Protein AF-C0JMI9-F1 (afdb_monomer)

Mean predicted aligned error: 9.86 Å

Nearest PDB structures (foldseek):
  4p3w-assembly2_B  TM=4.285E-01  e=8.063E-03  Homo sapiens
  6sws-assembly2_C-3  TM=6.530E-01  e=1.094E-01  Homo sapiens
  6sws-assembly3_E-2  TM=6.710E-01  e=5.338E-01  Homo sapiens
  7p0e-assembly1_B  TM=3.658E-01  e=1.094E-01  Homo sapiens
  7ouv-assembly1_B  TM=3.274E-01  e=1.413E-01  Homo sapiens

Secondary structure (DSSP, 8-state):
------EEESS--SSS---EEEPS--SS-EEEEEEETTEEEEEEEE-PPPPEEEEEEE-TTS-EEEEEES--S-STTEEEEEE-TTS-EEEEEEEEEETTEEEEEPPPSS--EEEEEEEETTEE-PPEEEEEPPPEEEEEESSSPPTT-EEEEEEE--TT--TTT--EEETTEEEEEEEE-SSEEEEEEPP-GGG---

Radius of gyration: 26.48 Å; Cα contacts (8 Å, |Δi|>4): 428; chains: 1; bounding box: 62×23×84 Å

Organism: Dictyostelium discoideum (NCBI:txid44689)

pLDDT: mean 82.61, std 14.69, range [28.95, 98.19]

Sequence (198 aa):
GSGGLVCNPLKDGDGLLFTCVLGPGFGSSHTMNVYYNLIPIGSFTVSYNPPYLGTSEQEKDGTIKMNGKDLGESVKDSIMTVVYSDGNTVNGTVIKSSHTSLIFRYPIGNRNTASYIFQLGDQKSNKAGPFTLKPIIENTDPAVPCGGGVVTINGHYFFNYTKDTTTITIGKVPCNISSISETTIECVIVPNLRSLSP

Foldseek 3Di:
DDPDFDWDWPDDDPVPDTDTDTDLDDDAWDKDFDDDPNHTPDIDTDGDDFWEWDDWDQDLQRKIKTFTAQQDWDQPQKWKWWADPVRDIDTWRWDTDDRTMTITHDDQDQAFWTWIWMDRHHGIYDIGDRDGGDWHWDAKPPNDDDAFDKIKTFTAAQRPDDQVNDWDDDPNWTWRWPDDDRTITITTTHHPCVVVDD

Solvent-accessible surface area (backbone atoms only — not comparable to full-atom values): 11550 Å² total; per-residue (Å²): 131,91,77,70,91,59,66,48,69,69,61,89,44,93,85,83,51,83,51,63,51,74,57,98,77,86,53,70,71,40,79,46,75,43,63,57,96,88,40,78,77,51,71,50,77,47,68,61,74,59,27,37,59,55,56,77,46,76,44,96,88,62,32,36,39,35,37,39,38,58,55,36,57,63,43,89,53,42,44,35,38,37,35,36,92,88,68,54,71,49,64,30,47,57,74,44,41,29,46,46,38,36,32,27,39,70,60,89,65,76,65,50,55,32,26,39,35,45,28,44,75,87,37,58,28,53,79,24,70,74,46,71,63,72,63,44,80,75,51,52,44,56,81,78,69,56,72,61,33,70,36,39,38,34,38,41,61,39,42,89,55,43,71,90,77,49,85,49,59,64,86,90,41,55,31,53,60,76,47,69,45,54,42,39,35,35,24,32,31,58,58,67,69,84,77,69,67,131

Structure (mmCIF, N/CA/C/O backbone):
data_AF-C0JMI9-F1
#
_entry.id   AF-C0JMI9-F1
#
loop_
_atom_site.group_PDB
_atom_site.id
_atom_site.type_symbol
_atom_site.label_atom_id
_atom_site.label_alt_id
_atom_site.label_comp_id
_atom_site.label_asym_id
_atom_site.label_entity_id
_atom_site.label_seq_id
_atom_site.pdbx_PDB_ins_code
_atom_site.Cartn_x
_atom_site.Cartn_y
_atom_site.Cartn_z
_atom_site.occupancy
_atom_site.B_iso_or_equiv
_atom_site.auth_seq_id
_atom_site.auth_comp_id
_atom_site.auth_asym_id
_atom_site.auth_atom_id
_atom_site.pdbx_PDB_model_num
ATOM 1 N N . GLY A 1 1 ? 1.114 -8.265 24.915 1.00 28.95 1 GLY A N 1
ATOM 2 C CA . GLY A 1 1 ? 1.192 -7.761 26.297 1.00 28.95 1 GLY A CA 1
ATOM 3 C C . GLY A 1 1 ? -0.146 -7.153 26.617 1.00 28.95 1 GLY A C 1
ATOM 4 O O . GLY A 1 1 ? -0.564 -6.259 25.900 1.00 28.95 1 GLY A O 1
ATOM 5 N N . SER A 1 2 ? -0.849 -7.724 27.586 1.00 34.91 2 SER A N 1
ATOM 6 C CA . SER A 1 2 ? -2.228 -7.413 27.963 1.00 34.91 2 SER A CA 1
ATOM 7 C C . SER A 1 2 ? -2.334 -6.044 28.642 1.00 34.91 2 SER A C 1
ATOM 9 O O . SER A 1 2 ? -2.342 -5.950 29.868 1.00 34.91 2 SER A O 1
ATOM 11 N N . GLY A 1 3 ? -2.387 -4.977 27.847 1.00 38.03 3 GLY A N 1
ATOM 12 C CA . GLY A 1 3 ? -2.858 -3.673 28.303 1.00 38.03 3 GLY A CA 1
ATOM 13 C C . GLY A 1 3 ? -4.377 -3.723 28.399 1.00 38.03 3 GLY A C 1
ATOM 14 O O . GLY A 1 3 ? -5.062 -3.513 27.405 1.00 38.03 3 GLY A O 1
ATOM 15 N N . GLY A 1 4 ? -4.905 -4.090 29.568 1.00 46.50 4 GLY A N 1
ATOM 16 C CA . GLY A 1 4 ? -6.337 -3.986 29.827 1.00 46.50 4 GLY A CA 1
ATOM 17 C C . GLY A 1 4 ? -6.801 -2.543 29.631 1.00 46.50 4 GLY A C 1
ATOM 18 O O . GLY A 1 4 ? -6.055 -1.607 29.911 1.00 46.50 4 GLY A O 1
ATOM 19 N N . LEU A 1 5 ? -8.025 -2.372 29.137 1.00 56.12 5 LEU A N 1
ATOM 20 C CA . LEU A 1 5 ? -8.688 -1.078 29.005 1.00 56.12 5 LEU A CA 1
ATOM 21 C C . LEU A 1 5 ? -8.849 -0.439 30.387 1.00 56.12 5 LEU A C 1
ATOM 23 O O . LEU A 1 5 ? -9.831 -0.691 31.082 1.00 56.12 5 LEU A O 1
ATOM 27 N N . VAL A 1 6 ? -7.864 0.353 30.812 1.00 58.88 6 VAL A N 1
ATOM 28 C CA . VAL A 1 6 ? -7.949 1.095 32.069 1.00 58.88 6 VAL A CA 1
ATOM 29 C C . VAL A 1 6 ? -8.632 2.420 31.787 1.00 58.88 6 VAL A C 1
ATOM 31 O O . VAL A 1 6 ? -8.133 3.274 31.055 1.00 58.88 6 VAL A O 1
ATOM 34 N N . CYS A 1 7 ? -9.810 2.551 32.374 1.00 64.25 7 CYS A N 1
ATOM 35 C CA . CYS A 1 7 ? -10.570 3.776 32.392 1.00 64.25 7 CYS A CA 1
ATOM 36 C C . CYS A 1 7 ? -9.994 4.686 33.493 1.00 64.25 7 CYS A C 1
ATOM 38 O O . CYS A 1 7 ? -10.101 4.344 34.670 1.00 64.25 7 CYS A O 1
ATOM 40 N N . ASN A 1 8 ? -9.373 5.818 33.140 1.00 67.06 8 ASN A N 1
ATOM 41 C CA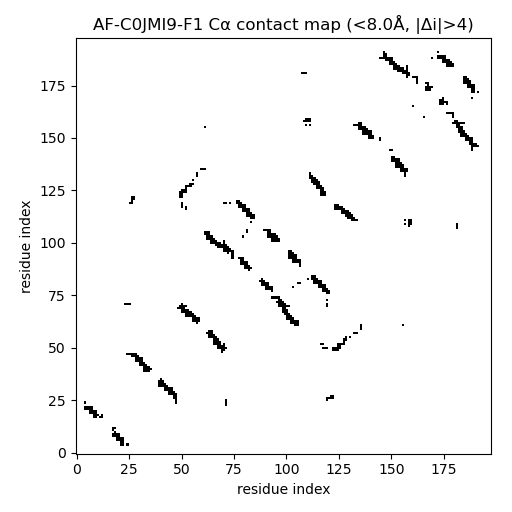 . ASN A 1 8 ? -8.822 6.746 34.134 1.00 67.06 8 ASN A CA 1
ATOM 42 C C . ASN A 1 8 ? -9.896 7.757 34.580 1.00 67.06 8 ASN A C 1
ATOM 44 O O . ASN A 1 8 ? -10.371 8.528 33.737 1.00 67.06 8 ASN A O 1
ATOM 48 N N . PRO A 1 9 ? -10.284 7.788 35.870 1.00 65.38 9 PRO A N 1
ATOM 49 C CA . PRO A 1 9 ? -11.296 8.717 36.360 1.00 65.38 9 PRO A CA 1
ATOM 50 C C . PRO A 1 9 ? -10.772 10.161 36.361 1.00 65.38 9 PRO A C 1
ATOM 52 O O . PRO A 1 9 ? -9.695 10.456 36.884 1.00 65.38 9 PRO A O 1
ATOM 55 N N . LEU A 1 10 ? -11.546 11.086 35.792 1.00 59.16 10 LEU A N 1
ATOM 56 C CA . LEU A 1 10 ? -11.253 12.521 35.797 1.00 59.16 10 LEU A CA 1
ATOM 57 C C . LEU A 1 10 ? -11.782 13.163 37.089 1.00 59.16 10 LEU A C 1
ATOM 59 O O . LEU A 1 10 ? -12.795 13.850 37.058 1.00 59.16 10 LEU A O 1
ATOM 63 N N . LYS A 1 11 ? -11.063 12.950 38.202 1.00 61.84 11 LYS A N 1
ATOM 64 C CA . LYS A 1 11 ? -11.414 13.369 39.580 1.00 61.84 11 LYS A CA 1
ATOM 65 C C . LYS A 1 11 ? -12.743 12.800 40.097 1.00 61.84 11 LYS A C 1
ATOM 67 O O . LYS A 1 11 ? -13.669 12.542 39.337 1.00 61.84 11 LYS A O 1
ATOM 72 N N . ASP A 1 12 ? -12.797 12.598 41.414 1.00 56.09 12 ASP A N 1
ATOM 73 C CA . ASP A 1 12 ? -13.996 12.148 42.121 1.00 56.09 12 ASP A CA 1
ATOM 74 C C . ASP A 1 12 ? -15.174 13.047 41.752 1.00 56.09 12 ASP A C 1
ATOM 76 O O . ASP A 1 12 ? -15.227 14.222 42.127 1.00 56.09 12 ASP A O 1
ATOM 80 N N . GLY A 1 13 ? -16.110 12.490 40.988 1.00 54.62 13 GLY A N 1
ATOM 81 C CA . GLY A 1 13 ? -17.450 13.029 40.980 1.00 54.62 13 GLY A CA 1
ATOM 82 C C . GLY A 1 13 ? -18.078 12.828 42.352 1.00 54.62 13 GLY A C 1
ATOM 83 O O . GLY A 1 13 ? -17.621 12.046 43.184 1.00 54.62 13 GLY A O 1
ATOM 84 N N . ASP A 1 14 ? -19.163 13.538 42.568 1.00 61.91 14 ASP A N 1
ATOM 85 C CA . ASP A 1 14 ? -20.045 13.567 43.734 1.00 61.91 14 ASP A CA 1
ATOM 86 C C . ASP A 1 14 ? -20.709 12.216 44.105 1.00 61.91 14 ASP A C 1
ATOM 88 O O . ASP A 1 14 ? -21.723 12.185 44.798 1.00 61.91 14 ASP A O 1
ATOM 92 N N . GLY A 1 15 ? -20.159 11.081 43.661 1.00 59.50 15 GLY A N 1
ATOM 93 C CA . GLY A 1 15 ? -20.705 9.734 43.857 1.00 59.50 15 GLY A CA 1
ATOM 94 C C . GLY A 1 15 ? -21.871 9.388 42.925 1.00 59.50 15 GLY A C 1
ATOM 95 O O . GLY A 1 15 ? -22.335 8.250 42.939 1.00 59.50 15 GLY A O 1
ATOM 96 N N . LEU A 1 16 ? -22.326 10.341 42.101 1.00 61.12 16 LEU A N 1
ATOM 97 C CA . LEU A 1 16 ? -23.443 10.186 41.161 1.00 61.12 16 LEU A CA 1
ATOM 98 C C . LEU A 1 16 ? -22.999 10.234 39.695 1.00 61.12 16 LEU A C 1
ATOM 100 O O . LEU A 1 16 ? -23.654 9.642 38.837 1.00 61.12 16 LEU A O 1
ATOM 104 N N . LEU A 1 17 ? -21.878 10.898 39.404 1.00 58.94 17 LEU A N 1
ATOM 105 C CA . LEU A 1 17 ? -21.296 10.979 38.070 1.00 58.94 17 LEU A CA 1
ATOM 106 C C . LEU A 1 17 ? -19.839 10.509 38.106 1.00 58.94 17 LEU A C 1
ATOM 108 O O . LEU A 1 17 ? -19.043 11.012 38.888 1.00 58.94 17 LEU A O 1
ATOM 112 N N . PHE A 1 18 ? -19.451 9.581 37.234 1.00 67.31 18 PHE A N 1
ATOM 113 C CA . PHE A 1 18 ? -18.042 9.269 36.998 1.00 67.31 18 PHE A CA 1
ATOM 114 C C . PHE A 1 18 ? -17.709 9.602 35.548 1.00 67.31 18 PHE A C 1
ATOM 116 O O . PHE A 1 18 ? -18.329 9.091 34.618 1.00 67.31 18 PHE A O 1
ATOM 123 N N . THR A 1 19 ? -16.734 10.488 35.347 1.00 66.25 19 THR A N 1
ATOM 124 C CA . THR A 1 19 ? -16.189 10.743 34.012 1.00 66.25 19 THR A CA 1
ATOM 125 C C . THR A 1 19 ? -14.918 9.941 33.867 1.00 66.25 19 THR A C 1
ATOM 127 O O . THR A 1 19 ? -14.025 10.016 34.711 1.00 66.25 19 THR A O 1
ATOM 130 N N . CYS A 1 20 ? -14.822 9.195 32.779 1.00 68.50 20 CYS A N 1
ATOM 131 C CA . CYS A 1 20 ? -13.624 8.462 32.458 1.00 68.50 20 CYS A CA 1
ATOM 132 C C . CYS A 1 20 ? -13.180 8.745 31.024 1.00 68.50 20 CYS A C 1
ATOM 134 O O . CYS A 1 20 ? -13.998 8.790 30.105 1.00 68.50 20 CYS A O 1
ATOM 136 N N . VAL A 1 21 ? -11.867 8.879 30.840 1.00 65.81 21 VAL A N 1
ATOM 137 C CA . VAL A 1 21 ? -11.242 8.858 29.519 1.00 65.81 21 VAL A CA 1
ATOM 138 C C . VAL A 1 21 ? -10.724 7.454 29.251 1.00 65.81 21 VAL A C 1
ATOM 140 O O . VAL A 1 21 ? -9.858 6.948 29.970 1.00 65.81 21 VAL A O 1
ATOM 143 N N . LEU A 1 22 ? -11.252 6.832 28.199 1.00 66.94 22 LEU A N 1
ATOM 144 C CA . LEU A 1 22 ? -10.645 5.636 27.635 1.00 66.94 22 LEU A CA 1
ATOM 145 C C . LEU A 1 22 ? -9.299 6.013 27.027 1.00 66.94 22 LEU A C 1
ATOM 147 O O . LEU A 1 22 ? -9.215 6.922 26.200 1.00 66.94 22 LEU A O 1
ATOM 151 N N . GLY A 1 23 ? -8.247 5.318 27.456 1.00 57.69 23 GLY A N 1
ATOM 152 C CA . GLY A 1 23 ? -6.957 5.418 26.790 1.00 57.69 23 GLY A CA 1
ATOM 153 C C . GLY A 1 23 ? -7.062 5.001 25.317 1.00 57.69 23 GLY A C 1
ATOM 154 O O . GLY A 1 23 ? -8.022 4.326 24.935 1.00 57.69 23 GLY A O 1
ATOM 155 N N . PRO A 1 24 ? -6.079 5.378 24.483 1.00 55.03 24 PRO A N 1
ATOM 156 C CA . PRO A 1 24 ? -5.958 4.819 23.146 1.00 55.03 24 PRO A CA 1
ATOM 157 C C . PRO A 1 24 ? -5.991 3.290 23.235 1.00 55.03 24 PRO A C 1
ATOM 159 O O . PRO A 1 24 ? -5.181 2.665 23.919 1.00 55.03 24 PRO A O 1
ATOM 162 N N . GLY A 1 25 ? -6.984 2.700 22.585 1.00 52.72 25 GLY A N 1
ATOM 163 C CA . GLY A 1 25 ? -7.249 1.273 22.592 1.00 52.72 25 GLY A CA 1
ATOM 164 C C . GLY A 1 25 ? -7.697 0.826 21.212 1.00 52.72 25 GLY A C 1
ATOM 165 O O . GLY A 1 25 ? -7.939 1.639 20.320 1.00 52.72 25 GLY A O 1
ATOM 166 N N . PHE A 1 26 ? -7.754 -0.484 21.028 1.00 53.69 26 PHE A N 1
ATOM 167 C CA . PHE A 1 26 ? -8.063 -1.106 19.755 1.00 53.69 26 PHE A CA 1
ATOM 168 C C . PHE A 1 26 ? -9.027 -2.280 19.980 1.00 53.69 26 PHE A C 1
ATOM 170 O O . PHE A 1 26 ? -8.905 -2.992 20.978 1.00 53.69 26 PHE A O 1
ATOM 177 N N . GLY A 1 27 ? -9.962 -2.493 19.050 1.00 58.44 27 GLY A N 1
ATOM 178 C CA . GLY A 1 27 ? -10.720 -3.737 18.942 1.00 58.44 27 GLY A CA 1
ATOM 179 C C . GLY A 1 27 ? -12.235 -3.565 18.880 1.00 58.44 27 GLY A C 1
ATOM 180 O O . GLY A 1 27 ? -12.773 -2.469 18.731 1.00 58.44 27 GLY A O 1
ATOM 181 N N . SER A 1 28 ? -12.917 -4.703 18.972 1.00 59.34 28 SER A N 1
ATOM 182 C CA . SER A 1 28 ? -14.370 -4.849 18.997 1.00 59.34 28 SER A CA 1
ATOM 183 C C . SER A 1 28 ? -14.996 -4.150 20.210 1.00 59.34 28 SER A C 1
ATOM 185 O O . SER A 1 28 ? -14.324 -3.594 21.078 1.00 59.34 28 SER A O 1
ATOM 187 N N . SER A 1 29 ? -16.322 -4.146 20.265 1.00 67.31 29 SER A N 1
ATOM 188 C CA . SER A 1 29 ? -17.060 -3.711 21.441 1.00 67.31 29 SER A CA 1
ATOM 189 C C . SER A 1 29 ? -16.581 -4.455 22.697 1.00 67.31 29 SER A C 1
ATOM 191 O O . SER A 1 29 ? -16.633 -5.681 22.753 1.00 67.31 29 SER A O 1
ATOM 193 N N . HIS A 1 30 ? -16.122 -3.720 23.705 1.00 72.31 30 HIS A N 1
ATOM 194 C CA . HIS A 1 30 ? -15.702 -4.269 24.989 1.00 72.31 30 HIS A CA 1
ATOM 195 C C . HIS A 1 30 ? -16.771 -4.007 26.042 1.00 72.31 30 HIS A C 1
ATOM 197 O O . HIS A 1 30 ? -17.332 -2.914 26.124 1.00 72.31 30 HIS A O 1
ATOM 203 N N . THR A 1 31 ? -17.032 -4.999 26.886 1.00 76.50 31 THR A N 1
ATOM 204 C CA . THR A 1 31 ? -17.889 -4.810 28.057 1.00 76.50 31 THR A CA 1
ATOM 205 C C . THR A 1 31 ? -17.082 -4.148 29.165 1.00 76.50 31 THR A C 1
ATOM 207 O O . THR A 1 31 ? -16.139 -4.734 29.698 1.00 76.50 31 THR A O 1
ATOM 210 N N . MET A 1 32 ? -17.467 -2.931 29.527 1.00 77.56 32 MET A N 1
ATOM 211 C CA . MET A 1 32 ? -16.978 -2.257 30.717 1.00 77.56 32 MET A CA 1
ATOM 212 C C . MET A 1 32 ? -17.831 -2.682 31.908 1.00 77.56 32 MET A C 1
ATOM 214 O O . MET A 1 32 ? -19.049 -2.517 31.897 1.00 77.56 32 MET A O 1
ATOM 218 N N . ASN A 1 33 ? -17.183 -3.239 32.928 1.00 81.94 33 ASN A N 1
ATOM 219 C CA . ASN A 1 33 ? -17.830 -3.627 34.176 1.00 81.94 33 ASN A CA 1
ATOM 220 C C . ASN A 1 33 ? -17.558 -2.559 35.233 1.00 81.94 33 ASN A C 1
ATOM 222 O O . ASN A 1 33 ? -16.408 -2.164 35.430 1.00 81.94 33 ASN A O 1
ATOM 226 N N . VAL A 1 34 ? -18.607 -2.112 35.917 1.00 80.25 34 VAL A N 1
ATOM 227 C CA . VAL A 1 34 ? -18.521 -1.109 36.979 1.00 80.25 34 VAL A CA 1
ATOM 228 C C . VAL A 1 34 ? -18.645 -1.813 38.322 1.00 80.25 34 VAL A C 1
ATOM 230 O O . VAL A 1 34 ? -19.584 -2.581 38.543 1.00 80.25 34 VAL A O 1
ATOM 233 N N . TYR A 1 35 ? -17.701 -1.535 39.220 1.00 80.81 35 TYR A N 1
ATOM 234 C CA . TYR A 1 35 ? -17.670 -2.085 40.571 1.00 80.81 35 TYR A CA 1
ATOM 235 C C . TYR A 1 35 ? -17.723 -0.961 41.607 1.00 80.81 35 TYR A C 1
ATOM 237 O O . TYR A 1 35 ? -17.048 0.054 41.451 1.00 80.81 35 TYR A O 1
ATOM 245 N N . TYR A 1 36 ? -18.463 -1.171 42.693 1.00 81.00 36 TYR A N 1
ATOM 246 C CA . TYR A 1 36 ? -18.439 -0.337 43.895 1.00 81.00 36 TYR A CA 1
ATOM 247 C C . TYR A 1 36 ? -18.060 -1.214 45.088 1.00 81.00 36 TYR A C 1
ATOM 249 O O . TYR A 1 36 ? -18.707 -2.230 45.327 1.00 81.00 36 TYR A O 1
ATOM 257 N N . ASN A 1 37 ? -16.985 -0.875 45.809 1.00 83.75 37 ASN A N 1
ATOM 258 C CA . ASN A 1 37 ? -16.423 -1.719 46.877 1.00 83.75 37 ASN A CA 1
ATOM 259 C C . ASN A 1 37 ? -16.221 -3.191 46.454 1.00 83.75 37 ASN A C 1
ATOM 261 O O . ASN A 1 37 ? -16.568 -4.106 47.194 1.00 83.75 37 ASN A O 1
ATOM 265 N N . LEU A 1 38 ? -15.675 -3.420 45.249 1.00 83.94 38 LEU A N 1
ATOM 266 C CA . LEU A 1 38 ? -15.469 -4.748 44.636 1.00 83.94 38 LEU A CA 1
ATOM 267 C C . LEU A 1 38 ? -16.753 -5.529 44.294 1.00 83.94 38 LEU A C 1
ATOM 269 O O . LEU A 1 38 ? -16.673 -6.669 43.842 1.00 83.94 38 LEU A O 1
ATOM 273 N N . ILE A 1 39 ? -17.931 -4.921 44.439 1.00 85.94 39 ILE A N 1
ATOM 274 C CA . ILE A 1 39 ? -19.215 -5.516 44.061 1.00 85.94 39 ILE A CA 1
ATOM 275 C C . ILE A 1 39 ? -19.598 -5.006 42.664 1.00 85.94 39 ILE A C 1
ATOM 277 O O . ILE A 1 39 ? -19.625 -3.790 42.471 1.00 85.94 39 ILE A O 1
ATOM 281 N N . PRO A 1 40 ? -19.888 -5.879 41.679 1.00 88.25 40 PRO A N 1
ATOM 282 C CA . PRO A 1 40 ? -20.337 -5.449 40.358 1.00 88.25 40 PRO A CA 1
ATOM 283 C C . PRO A 1 40 ? -21.719 -4.797 40.466 1.00 88.25 40 PRO A C 1
ATOM 285 O O . PRO A 1 40 ? -22.664 -5.414 40.953 1.00 88.25 40 PRO A O 1
ATOM 288 N N . ILE A 1 41 ? -21.837 -3.554 40.005 1.00 88.62 41 ILE A N 1
ATOM 289 C CA . ILE A 1 41 ? -23.085 -2.774 40.056 1.00 88.62 41 ILE A CA 1
ATOM 290 C C . ILE A 1 41 ? -23.721 -2.567 38.679 1.00 88.62 41 ILE A C 1
ATOM 292 O O . ILE A 1 41 ? -24.857 -2.113 38.584 1.00 88.62 41 ILE A O 1
ATOM 296 N N . GLY A 1 42 ? -23.010 -2.912 37.6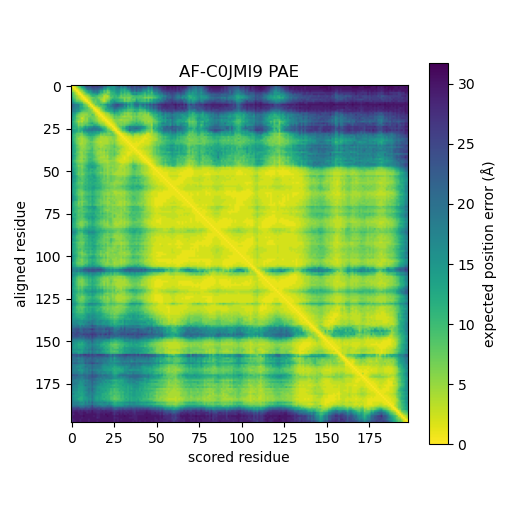07 1.00 86.62 42 GLY A N 1
ATOM 297 C CA . GLY A 1 42 ? -23.533 -2.846 36.251 1.00 86.62 42 GLY A CA 1
ATOM 298 C C . GLY A 1 42 ? -22.455 -3.058 35.202 1.00 86.62 42 GLY A C 1
ATOM 299 O O . GLY A 1 42 ? -21.259 -3.108 35.501 1.00 86.62 42 GLY A O 1
ATOM 300 N N . SER A 1 43 ? -22.889 -3.169 33.955 1.00 85.50 43 SER A N 1
ATOM 301 C CA . SER A 1 43 ? -21.998 -3.213 32.809 1.00 85.50 43 SER A CA 1
ATOM 302 C C . SER A 1 43 ? -22.620 -2.501 31.620 1.00 85.50 43 SER A C 1
ATOM 304 O O . SER A 1 43 ? -23.840 -2.406 31.487 1.00 85.50 43 SER A O 1
ATOM 306 N N . PHE A 1 44 ? -21.765 -1.967 30.761 1.00 82.75 44 PHE A N 1
ATOM 307 C CA . PHE A 1 44 ? -22.170 -1.385 29.492 1.00 82.75 44 PHE A CA 1
ATOM 308 C C . PHE A 1 44 ? -21.103 -1.650 28.443 1.00 82.75 44 PHE A C 1
ATOM 310 O O . PHE A 1 44 ? -19.933 -1.883 28.745 1.00 82.75 44 PHE A O 1
ATOM 317 N N . THR A 1 45 ? -21.518 -1.638 27.188 1.00 79.19 45 THR A N 1
ATOM 318 C CA . THR A 1 45 ? -20.632 -1.909 26.065 1.00 79.19 45 THR A CA 1
ATOM 319 C C . THR A 1 45 ? -20.038 -0.609 25.544 1.00 79.19 45 THR A C 1
ATOM 321 O O . THR A 1 45 ? -20.771 0.334 25.251 1.00 79.19 45 THR A O 1
ATOM 324 N N . VAL A 1 46 ? -18.718 -0.571 25.376 1.00 75.75 46 VAL A N 1
ATOM 325 C CA . VAL A 1 46 ? -18.016 0.531 24.717 1.00 75.75 46 VAL A CA 1
ATOM 326 C C . VAL A 1 46 ? -17.386 0.039 23.427 1.00 75.75 46 VAL A C 1
ATOM 328 O O . VAL A 1 46 ? -16.770 -1.022 23.401 1.00 75.75 46 VAL A O 1
ATOM 331 N N . SER A 1 47 ? -17.547 0.804 22.352 1.00 73.50 47 SER A N 1
ATOM 332 C CA . SER A 1 47 ? -17.001 0.467 21.038 1.00 73.50 47 SER A CA 1
ATOM 333 C C . SER A 1 47 ? -16.002 1.523 20.597 1.00 73.50 47 SER A C 1
ATOM 335 O O . SER A 1 47 ? -16.248 2.716 20.770 1.00 73.50 47 SER A O 1
ATOM 337 N N . TYR A 1 48 ? -14.898 1.078 20.005 1.00 76.19 48 TYR A N 1
ATOM 338 C CA . TYR A 1 48 ? -13.971 1.959 19.307 1.00 76.19 48 TYR A CA 1
ATOM 339 C C . TYR A 1 48 ? -14.492 2.272 17.907 1.00 76.19 48 TYR A C 1
ATOM 341 O O . TYR A 1 48 ? -15.073 1.404 17.249 1.00 76.19 48 TYR A O 1
ATOM 349 N N . ASN A 1 49 ? -14.266 3.505 17.449 1.00 81.06 49 ASN A N 1
ATOM 350 C CA . ASN A 1 49 ? -14.517 3.857 16.057 1.00 81.06 49 ASN A CA 1
ATOM 351 C C . ASN A 1 49 ? -13.656 2.968 15.145 1.00 81.06 49 ASN A C 1
ATOM 353 O O . ASN A 1 49 ? -12.493 2.724 15.471 1.00 81.06 49 ASN A O 1
ATOM 357 N N . PRO A 1 50 ? -14.198 2.483 14.015 1.00 87.06 50 PRO A N 1
ATOM 358 C CA . PRO A 1 50 ? -13.395 1.755 13.046 1.00 87.06 50 PRO A CA 1
ATOM 359 C C . PRO A 1 50 ? -12.326 2.677 12.436 1.00 87.06 50 PRO A C 1
ATOM 361 O O . PRO A 1 50 ? -12.555 3.886 12.321 1.00 87.06 50 PRO A O 1
ATOM 364 N N . PRO A 1 51 ? -11.189 2.122 11.983 1.00 91.94 51 PRO A N 1
ATOM 365 C CA . PRO A 1 51 ? -10.152 2.910 11.334 1.00 91.94 51 PRO A CA 1
ATOM 366 C C . PRO A 1 51 ? -10.696 3.610 10.085 1.00 91.94 51 PRO A C 1
ATOM 368 O O . PRO A 1 51 ? -11.523 3.067 9.356 1.00 91.94 51 PRO A O 1
ATOM 371 N N . TYR A 1 52 ? -10.198 4.805 9.789 1.00 95.19 52 TYR A N 1
ATOM 372 C CA . TYR A 1 52 ? -10.579 5.559 8.598 1.00 95.19 52 TYR A CA 1
ATOM 373 C C . TYR A 1 52 ? -9.342 5.988 7.817 1.00 95.19 52 TYR A C 1
ATOM 375 O O . TYR A 1 52 ? -8.490 6.713 8.330 1.00 95.19 52 TYR A O 1
ATOM 383 N N . LEU A 1 53 ? -9.269 5.582 6.554 1.00 97.81 53 LEU A N 1
ATOM 384 C CA . LEU A 1 53 ? -8.223 5.969 5.619 1.00 97.81 53 LEU A CA 1
ATOM 385 C C . LEU A 1 53 ? -8.630 7.240 4.870 1.00 97.81 53 LEU A C 1
ATOM 387 O O . LEU A 1 53 ? -9.695 7.305 4.253 1.00 97.81 53 LEU A O 1
ATOM 391 N N . GLY A 1 54 ? -7.759 8.242 4.909 1.00 97.12 54 GLY A N 1
ATOM 392 C CA . GLY A 1 54 ? -7.891 9.503 4.194 1.00 97.12 54 GLY A CA 1
ATOM 393 C C . GLY A 1 54 ? -7.002 9.543 2.955 1.00 97.12 54 GLY A C 1
ATOM 394 O O . GLY A 1 54 ? -7.260 8.863 1.964 1.00 97.12 54 GLY A O 1
ATOM 395 N N . THR A 1 55 ? -5.975 10.390 2.990 1.00 97.00 55 THR A N 1
ATOM 396 C CA . THR A 1 55 ? -5.101 10.645 1.840 1.00 97.00 55 THR A CA 1
ATOM 397 C C . THR A 1 55 ? -3.928 9.675 1.781 1.00 97.00 55 THR A C 1
ATOM 399 O O . THR A 1 55 ? -3.417 9.239 2.812 1.00 97.00 55 THR A O 1
ATOM 402 N N . SER A 1 56 ? -3.482 9.375 0.562 1.00 97.06 56 SER A N 1
ATOM 403 C CA . SER A 1 56 ? -2.294 8.573 0.278 1.00 97.06 56 SER A CA 1
ATOM 404 C C . SER A 1 56 ? -1.240 9.403 -0.451 1.00 97.06 56 SER A C 1
ATOM 406 O O . SER A 1 56 ? -1.561 10.123 -1.397 1.00 97.06 56 SER A O 1
ATOM 408 N N . GLU A 1 57 ? 0.013 9.254 -0.045 1.00 96.69 57 GLU A N 1
ATOM 409 C CA . GLU A 1 57 ? 1.187 9.862 -0.665 1.00 96.69 57 GLU A CA 1
ATOM 410 C C . GLU A 1 57 ? 2.287 8.805 -0.807 1.00 96.69 57 GLU A C 1
ATOM 412 O O . GLU A 1 57 ? 2.443 7.942 0.054 1.00 96.69 57 GLU A O 1
ATOM 417 N N . GLN A 1 58 ? 3.040 8.856 -1.905 1.00 94.94 58 GLN A N 1
ATOM 418 C CA . GLN A 1 58 ? 4.188 7.979 -2.121 1.00 94.94 58 GLN A CA 1
ATOM 419 C C . GLN A 1 58 ? 5.450 8.680 -1.620 1.00 94.94 58 GLN A C 1
ATOM 421 O O . GLN A 1 58 ? 5.771 9.780 -2.075 1.00 94.94 58 GLN A O 1
ATOM 426 N N . GLU A 1 59 ? 6.162 8.047 -0.694 1.00 93.38 59 GLU A N 1
ATOM 427 C CA . GLU A 1 59 ? 7.430 8.548 -0.177 1.00 93.38 59 GLU A CA 1
ATOM 428 C C . GLU A 1 59 ? 8.571 8.307 -1.178 1.00 93.38 59 GLU A C 1
ATOM 430 O O . GLU A 1 59 ? 8.456 7.536 -2.134 1.00 93.38 59 GLU A O 1
ATOM 435 N N . LYS A 1 60 ? 9.705 8.985 -0.963 1.00 89.06 60 LYS A N 1
ATOM 436 C CA . LYS A 1 60 ? 10.871 8.910 -1.862 1.00 89.06 60 LYS A CA 1
ATOM 437 C C . LYS A 1 60 ? 11.461 7.503 -1.979 1.00 89.06 60 LYS A C 1
ATOM 439 O O . LYS A 1 60 ? 12.050 7.192 -3.004 1.00 89.06 60 LYS A O 1
ATOM 444 N N . ASP A 1 61 ? 11.315 6.685 -0.940 1.00 87.62 61 ASP A N 1
ATOM 445 C CA . ASP A 1 61 ? 11.770 5.290 -0.903 1.00 87.62 61 ASP A CA 1
ATOM 446 C C . ASP A 1 61 ? 10.743 4.307 -1.497 1.00 87.62 61 ASP A C 1
ATOM 448 O O . ASP A 1 61 ? 10.931 3.090 -1.469 1.00 87.62 61 ASP A O 1
ATOM 452 N N . GLY A 1 62 ? 9.628 4.831 -2.009 1.00 89.06 62 GLY A N 1
ATOM 453 C CA . GLY A 1 62 ? 8.558 4.061 -2.612 1.00 89.06 62 GLY A CA 1
ATOM 454 C C . GLY A 1 62 ? 7.531 3.504 -1.646 1.00 89.06 62 GLY A C 1
ATOM 455 O O . GLY A 1 62 ? 6.544 2.936 -2.116 1.00 89.06 62 GLY A O 1
ATOM 456 N N . THR A 1 63 ? 7.697 3.660 -0.336 1.00 94.31 63 THR A N 1
ATOM 457 C CA . THR A 1 63 ? 6.625 3.334 0.606 1.00 94.31 63 THR A CA 1
ATOM 458 C C . THR A 1 63 ? 5.449 4.295 0.443 1.00 94.31 63 THR A C 1
ATOM 460 O O . THR A 1 63 ? 5.554 5.359 -0.170 1.00 94.31 63 THR A O 1
ATOM 463 N N . ILE A 1 64 ? 4.284 3.893 0.937 1.00 96.62 64 ILE A N 1
ATOM 464 C CA . ILE A 1 64 ? 3.067 4.695 0.858 1.00 96.62 64 ILE A CA 1
ATOM 465 C C . ILE A 1 64 ? 2.725 5.153 2.262 1.00 96.62 64 ILE A C 1
ATOM 467 O O . ILE A 1 64 ? 2.460 4.334 3.148 1.00 96.62 64 ILE A O 1
ATOM 471 N N . LYS A 1 65 ? 2.694 6.469 2.445 1.00 97.69 65 LYS A N 1
ATOM 472 C CA . LYS A 1 65 ? 2.171 7.109 3.640 1.00 97.69 65 LYS A CA 1
ATOM 473 C C . LYS A 1 65 ? 0.679 7.341 3.471 1.00 97.69 65 LYS A C 1
ATOM 475 O O . LYS A 1 65 ? 0.225 7.910 2.479 1.00 97.69 65 LYS A O 1
ATOM 480 N N . MET A 1 66 ? -0.083 6.925 4.467 1.00 97.94 66 MET A N 1
ATOM 481 C CA . MET A 1 66 ? -1.523 7.097 4.516 1.00 97.94 66 MET A CA 1
ATOM 482 C C . MET A 1 66 ? -1.903 7.874 5.764 1.00 97.94 66 MET A C 1
ATOM 484 O O . MET A 1 66 ? -1.577 7.461 6.875 1.00 97.94 66 MET A O 1
ATOM 488 N N . ASN A 1 67 ? -2.596 8.992 5.581 1.00 97.62 67 ASN A N 1
ATOM 489 C CA . ASN A 1 67 ? -3.159 9.764 6.684 1.00 97.62 67 ASN A CA 1
ATOM 490 C C . ASN A 1 67 ? -4.598 9.316 6.930 1.00 97.62 67 ASN A C 1
ATOM 492 O O . ASN A 1 67 ? -5.320 8.990 5.988 1.00 97.62 67 ASN A O 1
ATOM 496 N N . GLY A 1 68 ? -5.033 9.328 8.183 1.00 96.06 68 GLY A N 1
ATOM 497 C CA . GLY A 1 68 ? -6.331 8.803 8.574 1.00 96.06 68 GLY A CA 1
ATOM 498 C C . GLY A 1 68 ? -6.712 9.135 10.010 1.00 96.06 68 GLY A C 1
ATOM 499 O O . GLY A 1 68 ? -6.191 10.078 10.608 1.00 96.06 68 GLY A O 1
ATOM 500 N N . LYS A 1 69 ? -7.655 8.366 10.545 1.00 92.94 69 LYS A N 1
ATOM 501 C CA . LYS A 1 69 ? -8.115 8.426 11.936 1.00 92.94 69 LYS A CA 1
ATOM 502 C C . LYS A 1 69 ? -8.276 7.014 12.477 1.00 92.94 69 LYS A C 1
ATOM 504 O O . LYS A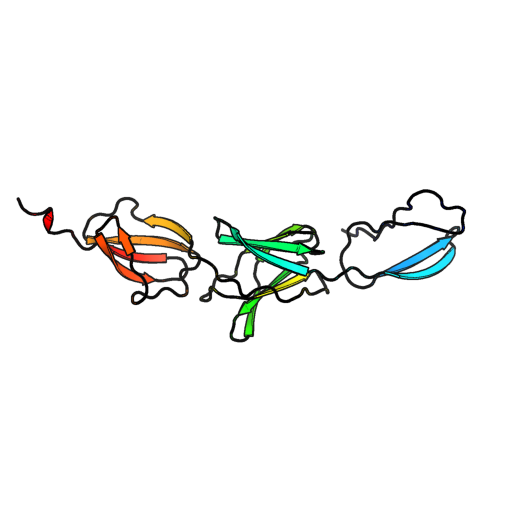 1 69 ? -8.535 6.095 11.702 1.00 92.94 69 LYS A O 1
ATOM 509 N N . ASP A 1 70 ? -8.139 6.867 13.789 1.00 90.12 70 ASP A N 1
ATOM 510 C CA . ASP A 1 70 ? -8.389 5.619 14.515 1.00 90.12 70 ASP A CA 1
ATOM 511 C C . ASP A 1 70 ? -7.599 4.410 13.966 1.00 90.12 70 ASP A C 1
ATOM 513 O O . ASP A 1 70 ? -8.015 3.265 14.091 1.00 90.12 70 ASP A O 1
ATOM 517 N N . LEU A 1 71 ? -6.431 4.653 13.355 1.00 90.88 71 LEU A N 1
ATOM 518 C CA . LEU A 1 71 ? -5.629 3.608 12.698 1.00 90.88 71 LEU A CA 1
ATOM 519 C C . LEU A 1 71 ? -4.851 2.723 13.687 1.00 90.88 71 LEU A C 1
ATOM 521 O O . LEU A 1 71 ? -4.369 1.663 13.306 1.00 90.88 71 LEU A O 1
ATOM 525 N N . GLY A 1 72 ? -4.720 3.164 14.943 1.00 88.38 72 GLY A N 1
ATOM 526 C CA . GLY A 1 72 ? -3.974 2.475 15.998 1.00 88.38 72 GLY A CA 1
ATOM 527 C C . GLY A 1 72 ? -2.460 2.388 15.759 1.00 88.38 72 GLY A C 1
ATOM 528 O O . GLY A 1 72 ? -1.928 2.828 14.743 1.00 88.38 72 GLY A O 1
ATOM 529 N N . GLU A 1 73 ? -1.740 1.834 16.733 1.00 88.50 73 GLU A N 1
ATOM 530 C CA . GLU A 1 73 ? -0.265 1.812 16.744 1.00 88.50 73 GLU A CA 1
ATOM 531 C C . GLU A 1 73 ? 0.334 0.423 16.451 1.00 88.50 73 GLU A C 1
ATOM 533 O O . GLU A 1 73 ? 1.528 0.304 16.171 1.00 88.50 73 GLU A O 1
ATOM 538 N N . SER A 1 74 ? -0.470 -0.649 16.494 1.00 88.06 74 SER A N 1
ATOM 539 C CA . SER A 1 74 ? 0.049 -2.012 16.325 1.00 88.06 74 SER A CA 1
ATOM 540 C C . SER A 1 74 ? 0.299 -2.353 14.860 1.00 88.06 74 SER A C 1
ATOM 542 O O . SER A 1 74 ? -0.626 -2.568 14.085 1.00 88.06 74 SER A O 1
ATOM 544 N N . VAL A 1 75 ? 1.572 -2.496 14.493 1.00 92.38 75 VAL A N 1
ATOM 545 C CA . VAL A 1 75 ? 1.981 -2.990 13.169 1.00 92.38 75 VAL A CA 1
ATOM 546 C C . VAL A 1 75 ? 1.736 -4.496 13.015 1.00 92.38 75 VAL A C 1
ATOM 548 O O . VAL A 1 75 ? 1.399 -4.954 11.930 1.00 92.38 75 VAL A O 1
ATOM 551 N N . LYS A 1 76 ? 1.890 -5.284 14.088 1.00 90.31 76 LYS A N 1
ATOM 552 C CA . LYS A 1 76 ? 1.795 -6.756 14.022 1.00 90.31 76 LYS A CA 1
ATOM 553 C C . LYS A 1 76 ? 0.372 -7.255 13.791 1.00 90.31 76 LYS A C 1
ATOM 555 O O . LYS A 1 76 ? 0.193 -8.294 13.169 1.00 90.31 76 LYS A O 1
ATOM 560 N N . ASP A 1 77 ? -0.604 -6.496 14.274 1.00 89.12 77 ASP A N 1
ATOM 561 C CA . ASP A 1 77 ? -2.027 -6.827 14.161 1.00 89.12 77 ASP A CA 1
ATOM 562 C C . ASP A 1 77 ? -2.690 -6.111 12.971 1.00 89.12 77 ASP A C 1
ATOM 564 O O . ASP A 1 77 ? -3.913 -6.147 12.816 1.00 89.12 77 ASP A O 1
ATOM 568 N N . SER A 1 78 ? -1.883 -5.428 12.153 1.00 92.94 78 SER A N 1
ATOM 569 C CA . SER A 1 78 ? -2.316 -4.665 10.988 1.00 92.94 78 SER A CA 1
ATOM 570 C C . SER A 1 78 ? -2.258 -5.495 9.711 1.00 92.94 78 SER A C 1
ATOM 572 O O . SER A 1 78 ? -1.259 -6.152 9.419 1.00 92.94 78 SER A O 1
ATOM 574 N N . ILE A 1 79 ? -3.281 -5.363 8.873 1.00 95.38 79 ILE A N 1
ATOM 575 C CA . ILE A 1 79 ? -3.320 -5.893 7.512 1.00 95.38 79 ILE A CA 1
ATOM 576 C C . ILE A 1 79 ? -3.674 -4.745 6.570 1.00 95.38 79 ILE A C 1
ATOM 578 O O . ILE A 1 79 ? -4.749 -4.153 6.660 1.00 95.38 79 ILE A O 1
ATOM 582 N N . MET A 1 80 ? -2.775 -4.442 5.634 1.00 97.50 80 MET A N 1
ATOM 583 C CA . MET A 1 80 ? -3.063 -3.528 4.532 1.00 97.50 80 MET A CA 1
ATOM 584 C C . MET A 1 80 ? -3.432 -4.338 3.295 1.00 97.50 80 MET A C 1
ATOM 586 O O . MET A 1 80 ? -2.581 -5.013 2.723 1.00 97.50 80 MET A O 1
ATOM 590 N N . THR A 1 81 ? -4.683 -4.253 2.860 1.00 97.62 81 THR A N 1
ATOM 591 C CA . THR A 1 81 ? -5.159 -4.891 1.630 1.00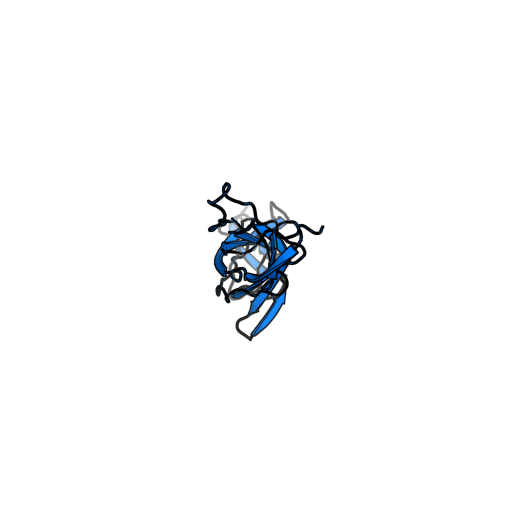 97.62 81 THR A CA 1
ATOM 592 C C . THR A 1 81 ? -5.104 -3.892 0.482 1.00 97.62 81 THR A C 1
ATOM 594 O O . THR A 1 81 ? -5.761 -2.851 0.514 1.00 97.62 81 THR A O 1
ATOM 597 N N . VAL A 1 82 ? -4.351 -4.229 -0.557 1.00 96.50 82 VAL A N 1
ATOM 598 C CA . VAL A 1 82 ? -4.308 -3.513 -1.832 1.00 96.50 82 VAL A CA 1
ATOM 599 C C . VAL A 1 82 ? -5.333 -4.144 -2.765 1.00 96.50 82 VAL A C 1
ATOM 601 O O . VAL A 1 82 ? -5.315 -5.352 -2.983 1.00 96.50 82 VAL A O 1
ATOM 604 N N . VAL A 1 83 ? -6.241 -3.330 -3.297 1.00 96.06 83 VAL A N 1
ATOM 605 C CA . VAL A 1 83 ? -7.371 -3.749 -4.133 1.00 96.06 83 VAL A CA 1
ATOM 606 C C . VAL A 1 83 ? -7.217 -3.152 -5.526 1.00 96.06 83 VAL A C 1
ATOM 608 O O . VAL A 1 83 ? -7.281 -1.932 -5.695 1.00 96.06 83 VAL A O 1
ATOM 611 N N . TYR A 1 84 ? -7.048 -4.003 -6.529 1.00 93.19 84 TYR A N 1
ATOM 612 C CA . TYR A 1 84 ? -6.904 -3.594 -7.924 1.00 93.19 84 TYR A CA 1
ATOM 613 C C . TYR A 1 84 ? -8.254 -3.345 -8.609 1.00 93.19 84 TYR A C 1
ATOM 615 O O . TYR A 1 84 ? -9.318 -3.678 -8.082 1.00 93.19 84 TYR A O 1
ATOM 623 N N . SER A 1 85 ? -8.217 -2.745 -9.801 1.00 90.12 85 SER A N 1
ATOM 624 C CA . SER A 1 85 ? -9.412 -2.406 -10.590 1.00 90.12 85 SER A CA 1
ATOM 625 C C . SER A 1 85 ? -10.233 -3.622 -11.027 1.00 90.12 85 SER A C 1
ATOM 627 O O . SER A 1 85 ? -11.448 -3.512 -11.157 1.00 90.12 85 SER A O 1
ATOM 629 N N . ASP A 1 86 ? -9.596 -4.776 -11.210 1.00 90.25 86 ASP A N 1
ATOM 630 C CA . ASP A 1 86 ? -10.244 -6.049 -11.549 1.00 90.25 86 ASP A CA 1
ATOM 631 C C . ASP A 1 86 ? -10.782 -6.809 -10.321 1.00 90.25 86 ASP A C 1
ATOM 633 O O . ASP A 1 86 ? -11.283 -7.923 -10.452 1.00 90.25 86 ASP A O 1
ATOM 637 N N . GLY A 1 87 ? -10.670 -6.224 -9.124 1.00 90.38 87 GLY A N 1
ATOM 638 C CA . GLY A 1 87 ? -11.117 -6.823 -7.868 1.00 90.38 87 GLY A CA 1
ATOM 639 C C . GLY A 1 87 ? -10.109 -7.767 -7.212 1.00 90.38 87 GLY A C 1
ATOM 640 O O . GLY A 1 87 ? -10.343 -8.169 -6.074 1.00 90.38 87 GLY A O 1
ATOM 641 N N . ASN A 1 88 ? -8.979 -8.081 -7.859 1.00 92.50 88 ASN A N 1
ATOM 642 C CA . ASN A 1 88 ? -7.928 -8.872 -7.223 1.00 92.50 88 ASN A CA 1
ATOM 643 C C . ASN A 1 88 ? -7.313 -8.111 -6.045 1.00 92.50 88 ASN A C 1
ATOM 645 O O . ASN A 1 88 ? -7.139 -6.888 -6.092 1.00 92.50 88 ASN A O 1
ATOM 649 N N . THR A 1 89 ? -6.951 -8.852 -5.000 1.00 94.62 89 THR A N 1
ATOM 650 C CA . THR A 1 89 ? -6.401 -8.284 -3.769 1.00 94.62 89 THR A CA 1
ATOM 651 C C . THR A 1 89 ? -5.099 -8.944 -3.370 1.00 94.62 89 THR A C 1
ATOM 653 O O . THR A 1 89 ? -4.973 -10.165 -3.437 1.00 94.62 89 THR A O 1
ATOM 656 N N . VAL A 1 90 ? -4.165 -8.142 -2.878 1.00 95.06 90 VAL A N 1
ATOM 657 C CA . VAL A 1 90 ? -2.896 -8.602 -2.306 1.00 95.06 90 VAL A CA 1
ATOM 658 C C . VAL A 1 90 ? -2.580 -7.794 -1.055 1.00 95.06 90 VAL A C 1
ATOM 660 O O . VAL A 1 90 ? -3.025 -6.655 -0.913 1.00 95.06 90 VAL A O 1
ATOM 663 N N . ASN A 1 91 ? -1.804 -8.367 -0.141 1.00 96.12 91 ASN A N 1
ATOM 664 C CA . ASN A 1 91 ? -1.442 -7.671 1.087 1.00 96.12 91 ASN A CA 1
ATOM 665 C C . ASN A 1 91 ? -0.177 -6.831 0.885 1.00 96.12 91 ASN A C 1
ATOM 667 O O . ASN A 1 91 ? 0.848 -7.332 0.426 1.00 96.12 91 ASN A O 1
ATOM 671 N N . GLY A 1 92 ? -0.248 -5.558 1.267 1.00 95.69 92 GLY A N 1
ATOM 672 C CA . GLY A 1 92 ? 0.925 -4.732 1.530 1.00 95.69 92 GLY A CA 1
ATOM 673 C C . GLY A 1 92 ? 1.502 -5.019 2.917 1.00 95.69 92 GLY A C 1
ATOM 674 O O . GLY A 1 92 ? 0.866 -5.649 3.762 1.00 95.69 92 GLY A O 1
ATOM 675 N N . THR A 1 93 ? 2.714 -4.532 3.171 1.00 97.19 93 THR A N 1
ATOM 676 C CA . THR A 1 93 ? 3.393 -4.712 4.465 1.00 97.19 93 THR A CA 1
ATOM 677 C C . THR A 1 93 ? 3.364 -3.414 5.255 1.00 97.19 93 THR A C 1
ATOM 679 O O . THR A 1 93 ? 4.035 -2.462 4.869 1.00 97.19 93 THR A O 1
ATOM 682 N N . VAL A 1 94 ? 2.617 -3.346 6.357 1.00 97.81 94 VAL A N 1
ATOM 683 C CA . VAL A 1 94 ? 2.639 -2.168 7.242 1.00 97.81 94 VAL A CA 1
ATOM 684 C C . VAL A 1 94 ? 3.988 -2.106 7.963 1.00 97.81 94 VAL A C 1
ATOM 686 O O . VAL A 1 94 ? 4.459 -3.104 8.497 1.00 97.81 94 VAL A O 1
ATOM 689 N N . ILE A 1 95 ? 4.628 -0.938 7.942 1.00 97.94 95 ILE A N 1
ATOM 690 C CA . ILE A 1 95 ? 5.961 -0.699 8.519 1.00 97.94 95 ILE A CA 1
ATOM 691 C C . ILE A 1 95 ? 5.840 0.144 9.789 1.00 97.94 95 ILE A C 1
ATOM 693 O O . ILE A 1 95 ? 6.542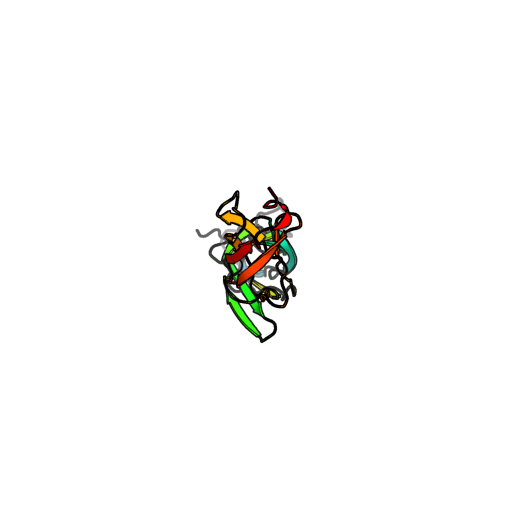 -0.091 10.771 1.00 97.94 95 ILE A O 1
ATOM 697 N N . LYS A 1 96 ? 4.954 1.145 9.771 1.00 97.25 96 LYS A N 1
ATOM 698 C CA . LYS A 1 96 ? 4.680 2.039 10.900 1.00 97.25 96 LYS A CA 1
ATOM 699 C C . LYS A 1 96 ? 3.189 2.319 10.965 1.00 97.25 96 LYS A C 1
ATOM 701 O O . LYS A 1 96 ? 2.558 2.469 9.922 1.00 97.25 96 LYS A O 1
ATOM 706 N N . SER A 1 97 ? 2.657 2.436 12.173 1.00 94.44 97 SER A N 1
ATOM 707 C CA . SER A 1 97 ? 1.281 2.861 12.407 1.00 94.44 97 SER A CA 1
ATOM 708 C C . SER A 1 97 ? 1.215 3.776 13.623 1.00 94.44 97 SER A C 1
ATOM 710 O O . SER A 1 97 ? 2.014 3.662 14.550 1.00 94.44 97 SER A O 1
ATOM 712 N N . SER A 1 98 ? 0.274 4.702 13.584 1.00 92.56 98 SER A N 1
ATOM 713 C CA . SER A 1 98 ? -0.110 5.629 14.643 1.00 92.56 98 SER A CA 1
ATOM 714 C C . SER A 1 98 ? -1.602 5.898 14.505 1.00 92.56 98 SER A C 1
ATOM 716 O O . SER A 1 98 ? -2.165 5.646 13.446 1.00 92.56 98 SER A O 1
ATOM 718 N N . HIS A 1 99 ? -2.241 6.510 15.498 1.00 89.69 99 HIS A N 1
ATOM 719 C CA . HIS A 1 99 ? -3.675 6.816 15.422 1.00 89.69 99 HIS A CA 1
ATOM 720 C C . HIS A 1 99 ? -4.108 7.652 14.203 1.00 89.69 99 HIS A C 1
ATOM 722 O O . HIS A 1 99 ? -5.272 7.589 13.814 1.00 89.69 99 HIS A O 1
ATOM 728 N N . THR A 1 100 ? -3.205 8.419 13.589 1.00 94.44 100 THR A N 1
ATOM 729 C CA . THR A 1 100 ? -3.531 9.346 12.491 1.00 94.44 100 THR A CA 1
ATOM 730 C C . THR A 1 100 ? -2.763 9.089 11.199 1.00 94.44 100 THR A C 1
ATOM 732 O O . THR A 1 100 ? -3.054 9.711 10.177 1.00 94.44 100 THR A O 1
ATOM 735 N N . SER A 1 101 ? -1.780 8.191 11.209 1.00 96.06 101 SER A N 1
ATOM 736 C CA . SER A 1 101 ? -1.006 7.867 10.014 1.00 96.06 101 SER A CA 1
ATOM 737 C C . SER A 1 101 ? -0.422 6.464 10.059 1.00 96.06 101 SER A C 1
ATOM 739 O O . SER A 1 101 ? -0.056 5.975 11.126 1.00 96.06 101 SER A O 1
ATOM 741 N N . LEU A 1 102 ? -0.274 5.847 8.892 1.00 96.94 102 LEU A N 1
ATOM 742 C CA . LEU A 1 102 ? 0.485 4.616 8.714 1.00 96.94 102 LEU A CA 1
ATOM 743 C C . LEU A 1 102 ? 1.386 4.717 7.486 1.00 96.94 102 LEU A C 1
ATOM 745 O O . LEU A 1 102 ? 1.136 5.507 6.575 1.00 96.94 102 LEU A O 1
ATOM 749 N N . ILE A 1 103 ? 2.436 3.908 7.466 1.00 98.19 103 ILE A N 1
ATOM 750 C CA . ILE A 1 103 ? 3.329 3.738 6.321 1.00 98.19 103 ILE A CA 1
ATOM 751 C C . ILE A 1 103 ? 3.366 2.254 5.994 1.00 98.19 103 ILE A C 1
ATOM 753 O O . ILE A 1 103 ? 3.585 1.431 6.887 1.00 98.19 103 ILE A O 1
ATOM 757 N N . PHE A 1 104 ? 3.175 1.906 4.725 1.00 97.88 104 PHE A N 1
ATOM 758 C CA . PHE A 1 104 ? 3.252 0.526 4.263 1.00 97.88 104 PHE A CA 1
ATOM 759 C C . PHE A 1 104 ? 4.062 0.393 2.975 1.00 97.88 104 PHE A C 1
ATOM 761 O O . PHE A 1 104 ? 4.119 1.301 2.146 1.00 97.88 104 PHE A O 1
ATOM 768 N N . ARG A 1 105 ? 4.685 -0.772 2.795 1.00 95.06 105 ARG A N 1
ATOM 769 C CA . ARG A 1 105 ? 5.312 -1.174 1.541 1.00 95.06 105 ARG A CA 1
ATOM 770 C C . ARG A 1 105 ? 4.249 -1.751 0.621 1.00 95.06 105 ARG A C 1
ATOM 772 O O . ARG A 1 105 ? 3.538 -2.687 1.001 1.00 95.06 105 ARG A O 1
ATOM 779 N N . TYR A 1 106 ? 4.154 -1.192 -0.578 1.00 92.62 106 TYR A N 1
ATOM 780 C CA . TYR A 1 106 ? 3.308 -1.738 -1.626 1.00 92.62 106 TYR A CA 1
ATOM 781 C C . TYR A 1 106 ? 3.820 -3.128 -2.046 1.00 92.62 106 TYR A C 1
ATOM 783 O O . TYR A 1 106 ? 5.038 -3.319 -2.118 1.00 92.62 106 TYR A O 1
ATOM 791 N N . PRO A 1 107 ? 2.935 -4.106 -2.292 1.00 90.12 107 PRO A N 1
ATOM 792 C CA . PRO A 1 107 ? 3.349 -5.424 -2.748 1.00 90.12 107 PRO A CA 1
ATOM 793 C C . PRO A 1 107 ? 3.967 -5.340 -4.143 1.00 90.12 107 PRO A C 1
ATOM 795 O O . PRO A 1 107 ? 3.475 -4.628 -5.016 1.00 90.12 107 PRO A O 1
ATOM 798 N N . ILE A 1 108 ? 5.052 -6.084 -4.345 1.00 76.00 108 ILE A N 1
ATOM 799 C CA . ILE A 1 108 ? 5.689 -6.223 -5.656 1.00 76.00 108 ILE A CA 1
ATOM 800 C C . ILE A 1 108 ? 4.703 -6.933 -6.597 1.00 76.00 108 ILE A C 1
ATOM 802 O O . ILE A 1 108 ? 4.109 -7.945 -6.219 1.00 76.00 108 ILE A O 1
ATOM 806 N N . GLY A 1 109 ? 4.500 -6.383 -7.793 1.00 70.88 109 GLY A N 1
ATOM 807 C CA . GLY A 1 109 ? 3.640 -6.955 -8.824 1.00 70.88 109 GLY A CA 1
ATOM 808 C C . GLY A 1 109 ? 3.223 -5.931 -9.877 1.00 70.88 109 GLY A C 1
ATOM 809 O O . GLY A 1 109 ? 3.286 -4.730 -9.652 1.00 70.88 109 GLY A O 1
ATOM 810 N N . ASN A 1 110 ? 2.713 -6.398 -11.012 1.00 67.94 110 ASN A N 1
ATOM 811 C CA . ASN A 1 110 ? 2.575 -5.636 -12.259 1.00 67.94 110 ASN A CA 1
ATOM 812 C C . ASN A 1 110 ? 1.496 -4.525 -12.324 1.00 67.94 110 ASN A C 1
ATOM 814 O O . ASN A 1 110 ? 0.985 -4.218 -13.403 1.00 67.94 110 ASN A O 1
ATOM 818 N N . ARG A 1 111 ? 1.108 -3.905 -11.206 1.00 84.06 111 ARG A N 1
ATOM 819 C CA . ARG A 1 111 ? -0.007 -2.942 -11.152 1.00 84.06 111 ARG A CA 1
ATOM 820 C C . ARG A 1 111 ? 0.337 -1.750 -10.283 1.00 84.06 111 ARG A C 1
ATOM 822 O O . ARG A 1 111 ? 0.630 -1.906 -9.103 1.00 84.06 111 ARG A O 1
ATOM 829 N N . ASN A 1 112 ? 0.218 -0.547 -10.838 1.00 84.38 112 ASN A N 1
ATOM 830 C CA . ASN A 1 112 ? 0.575 0.692 -10.144 1.00 84.38 112 ASN A CA 1
ATOM 831 C C . ASN A 1 112 ? -0.626 1.483 -9.610 1.00 84.38 112 ASN A C 1
ATOM 833 O O . ASN A 1 112 ? -0.421 2.435 -8.869 1.00 84.38 112 ASN A O 1
ATOM 837 N N . THR A 1 113 ? -1.856 1.133 -9.989 1.00 90.50 113 THR A N 1
ATOM 838 C CA . THR A 1 113 ? -3.065 1.833 -9.539 1.00 90.50 113 THR A CA 1
ATOM 839 C C . THR A 1 113 ? -3.917 0.906 -8.693 1.00 90.50 113 THR A C 1
ATOM 841 O O . THR A 1 113 ? -4.339 -0.152 -9.164 1.00 90.50 113 THR A O 1
ATOM 844 N N . ALA A 1 114 ? -4.182 1.305 -7.452 1.00 94.25 114 ALA A N 1
ATOM 845 C CA . ALA A 1 114 ? -4.952 0.498 -6.518 1.00 94.25 114 ALA A CA 1
ATOM 846 C C . ALA A 1 114 ? -5.707 1.346 -5.493 1.00 94.25 114 ALA A C 1
ATOM 848 O O . ALA A 1 114 ? -5.380 2.504 -5.235 1.00 94.25 114 ALA A O 1
ATOM 849 N N . SER A 1 115 ? -6.726 0.742 -4.898 1.00 97.38 115 SER A N 1
ATOM 850 C CA . SER A 1 115 ? -7.365 1.216 -3.675 1.00 97.38 115 SER A CA 1
ATOM 851 C C . SER A 1 115 ? -6.844 0.443 -2.466 1.00 97.38 115 SER A C 1
ATOM 853 O O . SER A 1 115 ? -6.259 -0.628 -2.610 1.00 97.38 115 SER A O 1
ATOM 855 N N . TYR A 1 116 ? -7.114 0.947 -1.268 1.00 97.94 116 TYR A N 1
ATOM 856 C CA . TYR A 1 116 ? -6.593 0.391 -0.024 1.00 97.94 116 TYR A CA 1
ATOM 857 C C . TYR A 1 116 ? -7.702 0.164 0.992 1.00 97.94 116 TYR A C 1
ATOM 859 O O . TYR A 1 116 ? -8.597 0.999 1.134 1.00 97.94 116 TYR A O 1
ATOM 867 N N . ILE A 1 117 ? -7.629 -0.957 1.700 1.00 97.94 117 ILE A N 1
ATOM 868 C CA . ILE A 1 117 ? -8.446 -1.255 2.875 1.00 97.94 117 ILE A CA 1
ATOM 869 C C . ILE A 1 117 ? -7.483 -1.641 3.986 1.00 97.94 117 ILE A C 1
ATOM 871 O O . ILE A 1 117 ? -6.676 -2.555 3.825 1.00 97.94 117 ILE A O 1
ATOM 875 N N . PHE A 1 118 ? -7.576 -0.950 5.109 1.00 97.06 118 PHE A N 1
ATOM 876 C CA . PHE A 1 118 ? -6.794 -1.243 6.291 1.00 97.06 118 PHE A CA 1
ATOM 877 C C . PHE A 1 118 ? -7.650 -2.011 7.285 1.00 97.06 118 PHE A C 1
ATOM 879 O O . PHE A 1 118 ? -8.826 -1.707 7.490 1.00 97.06 118 PHE A O 1
ATOM 886 N N . GLN A 1 119 ? -7.050 -3.016 7.897 1.00 94.25 119 GLN A N 1
ATOM 887 C CA . GLN A 1 119 ? -7.644 -3.774 8.974 1.00 94.25 119 GLN A CA 1
ATOM 888 C C . GLN A 1 119 ? -6.671 -3.776 10.141 1.00 94.25 119 GLN A C 1
ATOM 890 O O . GLN A 1 119 ? -5.494 -4.083 9.970 1.00 94.25 119 GLN A O 1
ATOM 895 N N . LEU A 1 120 ? -7.180 -3.463 11.321 1.00 89.19 120 LEU A N 1
ATOM 896 C CA . LEU A 1 120 ? -6.487 -3.686 12.578 1.00 89.19 120 LEU A CA 1
ATOM 897 C C . LEU A 1 120 ? -7.361 -4.678 13.341 1.00 89.19 120 LEU A C 1
ATOM 899 O O . LEU A 1 120 ? -8.562 -4.428 13.466 1.00 89.19 120 LEU A O 1
ATOM 903 N N . GLY A 1 121 ? -6.802 -5.825 13.748 1.00 84.62 121 GLY A N 1
ATOM 904 C CA . GLY A 1 121 ? -7.548 -6.964 14.319 1.00 84.62 121 GLY A CA 1
ATOM 905 C C . GLY A 1 121 ? -8.864 -7.245 13.583 1.00 84.62 121 GLY A C 1
ATOM 906 O O . GLY A 1 121 ? -8.825 -7.582 12.405 1.00 84.62 121 GLY A O 1
ATOM 907 N N . ASP A 1 122 ? -10.021 -7.085 14.235 1.00 83.50 122 ASP A N 1
ATOM 908 C CA . ASP A 1 122 ? -11.336 -7.373 13.627 1.00 83.50 122 ASP A CA 1
ATOM 909 C C . ASP A 1 122 ? -11.991 -6.179 12.904 1.00 83.50 122 ASP A C 1
ATOM 911 O O . ASP A 1 122 ? -13.016 -6.339 12.237 1.00 83.50 122 ASP A O 1
ATOM 915 N N . GLN A 1 123 ? -11.442 -4.967 13.026 1.00 86.69 123 GLN A N 1
ATOM 916 C CA . GLN A 1 123 ? -12.043 -3.760 12.455 1.00 86.69 123 GLN A CA 1
ATOM 917 C C . GLN A 1 123 ? -11.437 -3.426 11.096 1.00 86.69 123 GLN A C 1
ATOM 919 O O . GLN A 1 123 ? -10.219 -3.387 10.932 1.00 86.69 123 GLN A O 1
ATOM 924 N N . LYS A 1 124 ? -12.301 -3.124 10.124 1.00 93.06 124 LYS A N 1
ATOM 925 C CA . LYS A 1 124 ? -11.915 -2.723 8.767 1.00 93.06 124 LYS A CA 1
ATOM 926 C C . LYS A 1 124 ? -12.239 -1.261 8.518 1.00 93.06 124 LYS A C 1
ATOM 928 O O . LYS A 1 124 ? -13.256 -0.757 8.991 1.00 93.06 124 LYS A O 1
ATOM 933 N N . SER A 1 125 ? -11.395 -0.613 7.730 1.00 95.75 125 SER A N 1
ATOM 934 C CA . SER A 1 125 ? -11.591 0.761 7.304 1.00 95.75 125 SER A CA 1
ATOM 935 C C . SER A 1 125 ? -12.533 0.890 6.114 1.00 95.75 125 SER A C 1
ATOM 937 O O . SER A 1 125 ? -12.911 -0.089 5.464 1.00 95.75 125 SER A O 1
ATOM 939 N N . ASN A 1 126 ? -12.839 2.136 5.754 1.00 97.44 126 ASN A N 1
ATOM 940 C CA . ASN A 1 126 ? -13.298 2.466 4.408 1.00 97.44 126 ASN A CA 1
ATOM 941 C C . ASN A 1 126 ? -12.262 2.051 3.344 1.00 97.44 126 ASN A C 1
ATOM 943 O O . ASN A 1 126 ? -11.075 1.873 3.628 1.00 97.44 126 ASN A O 1
ATOM 947 N N . LYS A 1 127 ? -12.719 1.964 2.092 1.00 97.38 127 LYS A N 1
ATOM 948 C CA . LYS A 1 127 ? -11.853 1.817 0.921 1.00 97.38 127 LYS A CA 1
ATOM 949 C C . LYS A 1 127 ? -11.339 3.198 0.495 1.00 97.38 127 LYS A C 1
ATOM 951 O O . LYS A 1 127 ? -12.143 4.048 0.122 1.00 97.38 127 LYS A O 1
ATOM 956 N N . ALA A 1 128 ? -10.027 3.419 0.546 1.00 97.38 128 ALA A N 1
ATOM 957 C CA . ALA A 1 128 ? -9.379 4.653 0.087 1.00 97.38 128 ALA A CA 1
ATOM 958 C C . ALA A 1 128 ? -8.789 4.505 -1.322 1.00 97.38 128 ALA A C 1
ATOM 960 O O . ALA A 1 128 ? -8.402 3.411 -1.732 1.00 97.38 128 ALA A O 1
ATOM 961 N N . GLY A 1 129 ? -8.686 5.611 -2.060 1.00 92.75 129 GLY A N 1
ATOM 962 C CA . GLY A 1 129 ? -8.174 5.644 -3.433 1.00 92.75 129 GLY A CA 1
ATOM 963 C C . GLY A 1 129 ? -9.275 5.654 -4.510 1.00 92.75 129 GLY A C 1
ATOM 964 O O . GLY A 1 129 ? -10.429 5.948 -4.196 1.00 92.75 129 GLY A O 1
ATOM 965 N N . PRO A 1 130 ? -8.941 5.322 -5.774 1.00 94.81 130 PRO A N 1
ATOM 966 C CA . PRO A 1 130 ? -7.666 4.756 -6.221 1.00 94.81 130 PRO A CA 1
ATOM 967 C C . PRO A 1 130 ? -6.492 5.742 -6.133 1.00 94.81 130 PRO A C 1
ATOM 969 O O . PRO A 1 130 ? -6.671 6.955 -6.183 1.00 94.81 130 PRO A O 1
ATOM 972 N N . PHE A 1 131 ? -5.286 5.200 -6.013 1.00 94.38 131 PHE A N 1
ATOM 973 C CA . PHE A 1 131 ? -4.020 5.924 -6.023 1.00 94.38 131 PHE A CA 1
ATOM 974 C C . PHE A 1 131 ? -3.073 5.271 -7.025 1.00 94.38 131 PHE A C 1
ATOM 976 O O . PHE A 1 131 ? -2.953 4.046 -7.040 1.00 94.38 131 PHE A O 1
ATOM 983 N N . THR A 1 132 ? -2.400 6.086 -7.836 1.00 91.81 132 THR A N 1
ATOM 984 C CA . THR A 1 132 ? -1.445 5.624 -8.847 1.00 91.81 132 THR A CA 1
ATOM 985 C C . THR A 1 132 ? -0.021 5.917 -8.396 1.00 91.81 132 THR A C 1
ATOM 987 O O . THR A 1 132 ? 0.359 7.078 -8.233 1.00 91.81 132 THR A O 1
ATOM 990 N N . LEU A 1 133 ? 0.771 4.862 -8.228 1.00 90.94 133 LEU A N 1
ATOM 991 C CA . LEU A 1 133 ? 2.195 4.941 -7.933 1.00 90.94 133 LEU A CA 1
ATOM 992 C C . LEU A 1 133 ? 2.970 5.491 -9.123 1.00 90.94 133 LEU A C 1
ATOM 994 O O . LEU A 1 133 ? 2.742 5.107 -10.276 1.00 90.94 133 LEU A O 1
ATOM 998 N N . LYS A 1 134 ? 3.921 6.367 -8.814 1.00 88.88 134 LYS A N 1
ATOM 999 C CA . LYS A 1 134 ? 4.914 6.869 -9.754 1.00 88.88 134 LYS A CA 1
ATOM 1000 C C . LYS A 1 134 ? 6.145 5.954 -9.735 1.00 88.88 134 LYS A C 1
ATOM 1002 O O . LYS A 1 134 ? 6.486 5.424 -8.671 1.00 88.88 134 LYS A O 1
ATOM 1007 N N . PRO A 1 135 ? 6.813 5.772 -10.885 1.00 88.06 135 PRO A N 1
ATOM 1008 C CA . PRO A 1 135 ? 8.078 5.056 -10.940 1.00 88.06 135 PRO A CA 1
ATOM 1009 C C . PRO A 1 135 ? 9.143 5.807 -10.142 1.00 88.06 135 PRO A C 1
ATOM 1011 O O . PRO A 1 135 ? 9.171 7.041 -10.127 1.00 88.06 135 PRO A O 1
ATOM 1014 N N . ILE A 1 136 ? 10.031 5.055 -9.504 1.00 88.25 136 ILE A N 1
ATOM 1015 C CA . ILE A 1 136 ? 11.175 5.589 -8.766 1.00 88.25 136 ILE A CA 1
ATOM 1016 C C . ILE A 1 136 ? 12.432 5.026 -9.403 1.00 88.25 136 ILE A C 1
ATOM 1018 O O . ILE A 1 136 ? 12.522 3.824 -9.626 1.00 88.25 136 ILE A O 1
ATOM 1022 N N . ILE A 1 137 ? 13.385 5.905 -9.701 1.00 89.31 137 ILE A N 1
ATOM 1023 C CA . ILE A 1 137 ? 14.718 5.530 -10.166 1.00 89.31 137 ILE A CA 1
ATOM 1024 C C . ILE A 1 137 ? 15.654 5.622 -8.967 1.00 89.31 137 ILE A C 1
ATOM 1026 O O . ILE A 1 137 ? 15.702 6.656 -8.300 1.00 89.31 137 ILE A O 1
ATOM 1030 N N . GLU A 1 138 ? 16.393 4.552 -8.708 1.00 89.31 138 GLU A N 1
ATOM 1031 C CA . GLU A 1 138 ? 17.364 4.485 -7.619 1.00 89.31 138 GLU A CA 1
ATOM 1032 C C . GLU A 1 138 ? 18.777 4.758 -8.121 1.00 89.31 138 GLU A C 1
ATOM 1034 O O . GLU A 1 138 ? 19.482 5.606 -7.575 1.00 89.31 138 GLU A O 1
ATOM 1039 N N . ASN A 1 139 ? 19.205 4.042 -9.161 1.00 89.69 139 ASN A N 1
ATOM 1040 C CA . ASN A 1 139 ? 20.541 4.179 -9.730 1.00 89.69 139 ASN A CA 1
ATOM 1041 C C . ASN A 1 139 ? 20.599 3.658 -11.173 1.00 89.69 139 ASN A C 1
ATOM 1043 O O . ASN A 1 139 ? 19.626 3.120 -11.704 1.00 89.69 139 ASN A O 1
ATOM 1047 N N . THR A 1 140 ? 21.760 3.830 -11.801 1.00 89.62 140 THR A N 1
ATOM 1048 C CA . THR A 1 140 ? 22.055 3.316 -13.139 1.00 89.62 140 THR A CA 1
ATOM 1049 C C . THR A 1 140 ? 23.412 2.627 -13.159 1.00 89.62 140 THR A C 1
ATOM 1051 O O . THR A 1 140 ? 24.356 3.127 -12.545 1.00 89.62 140 THR A O 1
ATOM 1054 N N . ASP A 1 141 ? 23.527 1.543 -13.919 1.00 88.31 141 ASP A N 1
ATOM 1055 C CA . ASP A 1 141 ? 24.759 0.782 -14.109 1.00 88.31 141 ASP A CA 1
ATOM 1056 C C . ASP A 1 141 ? 25.048 0.552 -15.610 1.00 88.31 141 ASP A C 1
ATOM 1058 O O . ASP A 1 141 ? 24.192 0.009 -16.310 1.00 88.31 141 ASP A O 1
ATOM 1062 N N . PRO A 1 142 ? 26.218 0.962 -16.135 1.00 86.06 142 PRO A N 1
ATOM 1063 C CA . PRO A 1 142 ? 27.228 1.773 -15.459 1.00 86.06 142 PRO A CA 1
ATOM 1064 C C . PRO A 1 142 ? 26.747 3.219 -15.249 1.00 86.06 142 PRO A C 1
ATOM 1066 O O . PRO A 1 142 ? 26.005 3.771 -16.060 1.00 86.06 142 PRO A O 1
ATOM 1069 N N . ALA A 1 143 ? 27.224 3.872 -14.184 1.00 75.38 143 ALA A N 1
ATOM 1070 C CA . ALA A 1 143 ? 26.888 5.272 -13.889 1.00 75.38 143 ALA A CA 1
ATOM 1071 C C . ALA A 1 143 ? 27.382 6.261 -14.966 1.00 75.38 143 ALA A C 1
ATOM 1073 O O . ALA A 1 143 ? 26.795 7.325 -15.155 1.00 75.38 143 ALA A O 1
ATOM 1074 N N . VAL A 1 144 ? 28.458 5.905 -15.679 1.00 75.19 144 VAL A N 1
ATOM 1075 C CA . VAL A 1 144 ? 28.997 6.658 -16.821 1.00 75.19 144 VAL A CA 1
ATOM 1076 C C . VAL A 1 144 ? 29.056 5.720 -18.026 1.00 75.19 144 VAL A C 1
ATOM 1078 O O . VAL A 1 144 ? 30.028 4.981 -18.187 1.00 75.19 144 VAL A O 1
ATOM 1081 N N . PRO A 1 145 ? 28.006 5.692 -18.852 1.00 73.12 145 PRO A N 1
ATOM 1082 C CA . PRO A 1 145 ? 27.918 4.726 -19.930 1.00 73.12 145 PRO A CA 1
ATOM 1083 C C . PRO A 1 145 ? 28.614 5.209 -21.209 1.00 73.12 145 PRO A C 1
ATOM 1085 O O . PRO A 1 145 ? 28.554 6.383 -21.578 1.00 73.12 145 PRO A O 1
ATOM 1088 N N . CYS A 1 146 ? 29.273 4.282 -21.906 1.00 72.81 146 CYS A N 1
ATOM 1089 C CA . CYS A 1 146 ? 29.888 4.529 -23.210 1.00 72.81 146 CYS A CA 1
ATOM 1090 C C . CYS A 1 146 ? 28.834 4.452 -24.328 1.00 72.81 146 CYS A C 1
ATOM 1092 O 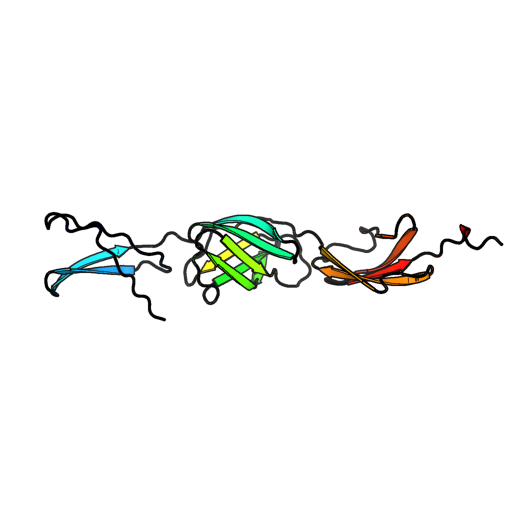O . CYS A 1 146 ? 27.889 3.665 -24.250 1.00 72.81 146 CYS A O 1
ATOM 1094 N N . GLY A 1 147 ? 29.005 5.228 -25.403 1.00 71.44 147 GLY A N 1
ATOM 1095 C CA . GLY A 1 147 ? 28.142 5.122 -26.585 1.00 71.44 147 GLY A CA 1
ATOM 1096 C C . GLY A 1 147 ? 28.171 3.704 -27.166 1.00 71.44 147 GLY A C 1
ATOM 1097 O O . GLY A 1 147 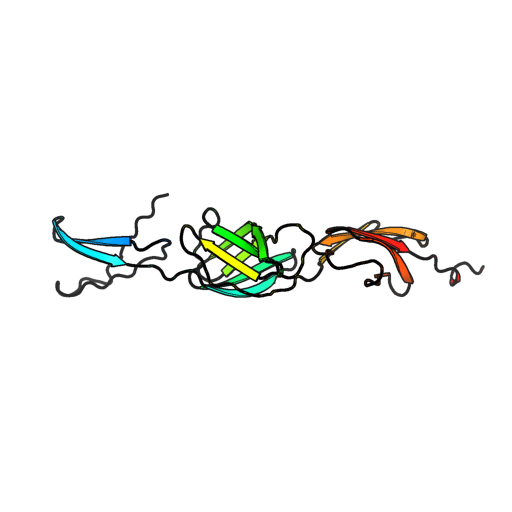? 29.247 3.150 -27.373 1.00 71.44 147 GLY A O 1
ATOM 1098 N N . GLY A 1 148 ? 26.999 3.113 -27.410 1.00 72.56 148 GLY A N 1
ATOM 1099 C CA . GLY A 1 148 ? 26.854 1.715 -27.831 1.00 72.56 148 GLY A CA 1
ATOM 1100 C C . GLY A 1 148 ? 26.772 0.697 -26.688 1.00 72.56 148 GLY A C 1
ATOM 1101 O O . GLY A 1 148 ? 26.534 -0.476 -26.958 1.00 72.56 148 GLY A O 1
ATOM 1102 N N . GLY A 1 149 ? 26.955 1.117 -25.431 1.00 82.12 149 GLY A N 1
ATOM 1103 C CA . GLY A 1 149 ? 26.858 0.251 -24.256 1.00 82.12 149 GLY A CA 1
ATOM 1104 C C . GLY A 1 149 ? 25.425 0.038 -23.758 1.00 82.12 149 GLY A C 1
ATOM 1105 O O . GLY A 1 149 ? 24.535 0.855 -24.013 1.00 82.12 149 GLY A O 1
ATOM 1106 N N . VAL A 1 150 ? 25.230 -1.060 -23.021 1.00 87.94 150 VAL A N 1
ATOM 1107 C CA . VAL A 1 150 ? 24.008 -1.339 -22.251 1.00 87.94 150 VAL A CA 1
ATOM 1108 C C . VAL A 1 150 ? 24.036 -0.524 -20.958 1.00 87.94 150 VAL A C 1
ATOM 1110 O O . VAL A 1 150 ? 25.066 -0.452 -20.289 1.00 87.94 150 VAL A O 1
ATOM 1113 N N . VAL A 1 151 ? 22.899 0.073 -20.619 1.00 91.06 151 VAL A N 1
ATOM 1114 C CA . VAL A 1 151 ? 22.625 0.750 -19.354 1.00 91.06 151 VAL A CA 1
ATOM 1115 C C . VAL A 1 151 ? 21.463 0.045 -18.678 1.00 91.06 151 VAL A C 1
ATOM 1117 O O . VAL A 1 151 ? 20.391 -0.101 -19.265 1.00 91.06 151 VAL A O 1
ATOM 1120 N N . THR A 1 152 ? 21.673 -0.342 -17.429 1.00 92.62 152 THR A N 1
ATOM 1121 C CA . THR A 1 152 ? 20.650 -0.884 -16.540 1.00 92.62 152 THR A CA 1
ATOM 1122 C C . THR A 1 152 ? 20.204 0.215 -15.590 1.00 92.62 152 THR A C 1
ATOM 1124 O O . THR A 1 152 ? 20.999 0.727 -14.807 1.00 92.62 152 THR A O 1
ATOM 1127 N N . ILE A 1 153 ? 18.937 0.602 -15.648 1.00 91.81 153 ILE A N 1
ATOM 1128 C CA . ILE A 1 153 ? 18.316 1.558 -14.730 1.00 91.81 153 ILE A CA 1
ATOM 1129 C C . ILE A 1 153 ? 17.585 0.752 -13.665 1.00 91.81 153 ILE A C 1
ATOM 1131 O O . ILE A 1 153 ? 16.613 0.063 -13.971 1.00 91.81 153 ILE A O 1
ATOM 1135 N N . ASN A 1 154 ? 18.045 0.846 -12.422 1.00 90.75 154 ASN A N 1
ATOM 1136 C CA . ASN A 1 154 ? 17.440 0.167 -11.285 1.00 90.75 154 ASN A CA 1
ATOM 1137 C C . ASN A 1 154 ? 16.437 1.085 -10.590 1.00 90.75 154 ASN A C 1
ATOM 1139 O O . ASN A 1 154 ? 16.660 2.293 -10.444 1.00 90.75 154 ASN A O 1
ATOM 1143 N N . GLY A 1 155 ? 15.332 0.508 -10.139 1.00 89.12 155 GLY A N 1
ATOM 1144 C CA . GLY A 1 155 ? 14.313 1.241 -9.418 1.00 89.12 155 GLY A CA 1
ATOM 1145 C C . GLY A 1 155 ? 13.104 0.402 -9.045 1.00 89.12 155 GLY A C 1
ATOM 1146 O O . GLY A 1 155 ? 13.189 -0.811 -8.849 1.00 89.12 155 GLY A O 1
ATOM 1147 N N . HIS A 1 156 ? 11.961 1.068 -8.928 1.00 85.44 156 HIS A N 1
ATOM 1148 C CA . HIS A 1 156 ? 10.708 0.466 -8.502 1.00 85.44 156 HIS A CA 1
ATOM 1149 C C . HIS A 1 156 ? 9.528 0.990 -9.318 1.00 85.44 156 HIS A C 1
ATOM 1151 O O . HIS A 1 156 ? 9.484 2.154 -9.727 1.00 85.44 156 HIS A O 1
ATOM 1157 N N . TYR A 1 157 ? 8.520 0.131 -9.458 1.00 84.94 157 TYR A N 1
ATOM 1158 C CA . TYR A 1 157 ? 7.202 0.467 -9.993 1.00 84.94 157 TYR A CA 1
ATOM 1159 C C . TYR A 1 157 ? 7.176 0.795 -11.489 1.00 84.94 157 TYR A C 1
ATOM 1161 O O . TYR A 1 157 ? 6.384 1.619 -11.949 1.00 84.94 157 TYR A O 1
ATOM 1169 N N . PHE A 1 158 ? 7.992 0.095 -12.277 1.00 86.00 158 PHE A N 1
ATOM 1170 C CA . PHE A 1 158 ? 8.040 0.245 -13.737 1.00 86.00 158 PHE A CA 1
ATOM 1171 C C . PHE A 1 158 ? 6.917 -0.516 -14.488 1.00 86.00 158 PHE A C 1
ATOM 1173 O O . PHE A 1 158 ? 6.939 -0.652 -15.707 1.00 86.00 158 PHE A O 1
ATOM 1180 N N . PHE A 1 159 ? 5.887 -0.978 -13.778 1.00 72.12 159 PHE A N 1
ATOM 1181 C CA . PHE A 1 159 ? 4.952 -2.025 -14.210 1.00 72.12 159 PHE A CA 1
ATOM 1182 C C . PHE A 1 159 ? 4.086 -1.767 -15.455 1.00 72.12 159 PHE A C 1
ATOM 1184 O O . PHE A 1 159 ? 3.599 -2.721 -16.050 1.00 72.12 159 PHE A O 1
ATOM 1191 N N . ASN A 1 160 ? 3.831 -0.509 -15.825 1.00 67.81 160 ASN A N 1
ATOM 1192 C CA . ASN A 1 160 ? 2.952 -0.160 -16.956 1.00 67.81 160 ASN A CA 1
ATOM 1193 C C . ASN A 1 160 ? 3.713 0.503 -18.113 1.00 67.81 160 ASN A C 1
ATOM 1195 O O . ASN A 1 160 ? 3.126 1.091 -19.023 1.00 67.81 160 ASN A O 1
ATOM 1199 N N . TYR A 1 161 ? 5.039 0.458 -18.043 1.00 74.38 161 TYR A N 1
ATOM 1200 C CA . TYR A 1 161 ? 5.910 1.014 -19.056 1.00 74.38 161 TYR A CA 1
ATOM 1201 C C . TYR A 1 161 ? 6.269 -0.098 -20.025 1.00 74.38 161 TYR A C 1
ATOM 1203 O O . TYR A 1 161 ? 6.796 -1.141 -19.650 1.00 74.38 161 TYR A O 1
ATOM 1211 N N . THR A 1 162 ? 5.948 0.120 -21.291 1.00 77.94 162 THR A N 1
ATOM 1212 C CA . THR A 1 162 ? 6.411 -0.734 -22.380 1.00 77.94 162 THR A CA 1
ATOM 1213 C C . THR A 1 162 ? 7.441 0.037 -23.180 1.00 77.94 162 THR A C 1
ATOM 1215 O O . THR A 1 162 ? 7.466 1.270 -23.140 1.00 77.94 162 THR A O 1
ATOM 1218 N N . LYS A 1 163 ? 8.271 -0.665 -23.950 1.00 79.94 163 LYS A N 1
ATOM 1219 C CA . LYS A 1 163 ? 9.194 -0.016 -24.890 1.00 79.94 163 LYS A CA 1
ATOM 1220 C C . LYS A 1 163 ? 8.481 0.946 -25.858 1.00 79.94 163 LYS A C 1
ATOM 1222 O O . LYS A 1 163 ? 9.090 1.906 -26.305 1.00 79.94 163 LYS A O 1
ATOM 1227 N N . ASP A 1 164 ? 7.199 0.706 -26.145 1.00 79.19 164 ASP A N 1
ATOM 1228 C CA . ASP A 1 164 ? 6.415 1.482 -27.111 1.00 79.19 164 ASP A CA 1
ATOM 1229 C C . ASP A 1 164 ? 5.787 2.738 -26.483 1.00 79.19 164 ASP A C 1
ATOM 1231 O O . ASP A 1 164 ? 5.427 3.680 -27.185 1.00 79.19 164 ASP A O 1
ATOM 123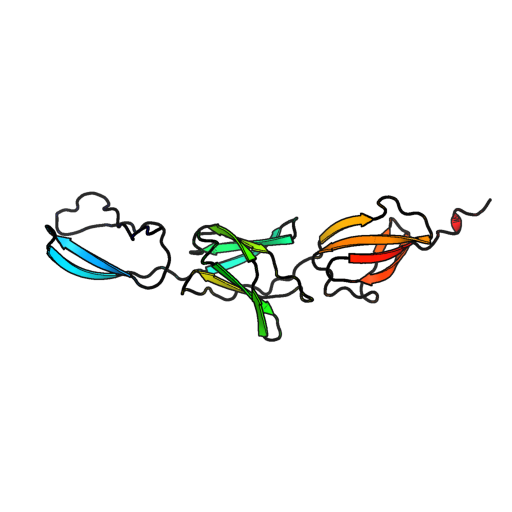5 N N . THR A 1 165 ? 5.671 2.774 -25.152 1.00 83.19 165 THR A N 1
ATOM 1236 C CA . THR A 1 165 ? 5.098 3.898 -24.391 1.00 83.19 165 THR A CA 1
ATOM 1237 C C . THR A 1 165 ? 6.136 4.667 -23.574 1.00 83.19 165 THR A C 1
ATOM 1239 O O . THR A 1 165 ? 5.784 5.617 -22.875 1.00 83.19 165 THR A O 1
ATOM 1242 N N . THR A 1 166 ? 7.409 4.270 -23.650 1.00 86.62 166 THR A N 1
ATOM 1243 C CA . THR A 1 166 ? 8.484 4.778 -22.792 1.00 86.62 166 THR A CA 1
ATOM 1244 C C . THR A 1 166 ? 9.647 5.269 -23.629 1.00 86.62 166 THR A C 1
ATOM 1246 O O . THR A 1 166 ? 10.192 4.532 -24.445 1.00 86.62 166 THR A O 1
ATOM 1249 N N . THR A 1 167 ? 10.077 6.498 -23.365 1.00 88.69 167 THR A N 1
ATOM 1250 C CA . THR A 1 167 ? 11.268 7.076 -23.987 1.00 88.69 167 THR A CA 1
ATOM 1251 C C . THR A 1 167 ? 12.293 7.364 -22.909 1.00 88.69 167 THR A C 1
ATOM 1253 O O . THR A 1 167 ? 11.988 8.028 -21.919 1.00 88.69 167 THR A O 1
ATOM 1256 N N . ILE A 1 168 ? 13.520 6.897 -23.120 1.00 88.69 168 ILE A N 1
ATOM 1257 C CA . ILE A 1 168 ? 14.652 7.172 -22.239 1.00 88.69 168 ILE A CA 1
ATOM 1258 C C . ILE A 1 168 ? 15.702 7.923 -23.040 1.00 88.69 168 ILE A C 1
ATOM 1260 O O . ILE A 1 168 ? 16.057 7.536 -24.153 1.00 88.69 168 ILE A O 1
ATOM 1264 N N . THR A 1 169 ? 16.201 9.013 -22.470 1.00 87.25 169 THR A N 1
ATOM 1265 C CA . THR A 1 169 ? 17.273 9.815 -23.058 1.00 87.25 169 THR A CA 1
ATOM 1266 C C . THR A 1 169 ? 18.364 10.041 -22.032 1.00 87.25 169 THR A C 1
ATOM 1268 O O . THR A 1 169 ? 18.078 10.436 -20.903 1.00 87.25 169 THR A O 1
ATOM 1271 N N . ILE A 1 170 ? 19.615 9.865 -22.442 1.00 80.62 170 ILE A N 1
ATOM 1272 C CA . ILE A 1 170 ? 20.783 10.260 -21.656 1.00 80.62 170 ILE A CA 1
ATOM 1273 C C . ILE A 1 170 ? 21.285 11.577 -22.249 1.00 80.62 170 ILE A C 1
ATOM 1275 O O . ILE A 1 170 ? 21.815 11.635 -23.362 1.00 80.62 170 ILE A O 1
ATOM 1279 N N . GLY A 1 171 ? 21.004 12.679 -21.548 1.00 81.44 171 GLY A N 1
ATOM 1280 C CA . GLY A 1 171 ? 21.113 14.020 -22.120 1.00 81.44 171 GLY A CA 1
ATOM 1281 C C . GLY A 1 171 ? 20.144 14.193 -23.294 1.00 81.44 171 GLY A C 1
ATOM 1282 O O . GLY A 1 171 ? 18.933 14.204 -23.104 1.00 81.44 171 GLY A O 1
ATOM 1283 N N . LYS A 1 172 ? 20.677 14.322 -24.516 1.00 83.06 172 LYS A N 1
ATOM 1284 C CA . LYS A 1 172 ? 19.891 14.412 -25.766 1.00 83.06 172 LYS A CA 1
ATOM 1285 C C . LYS A 1 172 ? 19.970 13.146 -26.625 1.00 83.06 172 LYS A C 1
ATOM 1287 O O . LYS A 1 172 ? 19.463 13.144 -27.744 1.00 83.06 172 LYS A O 1
ATOM 1292 N N . VAL A 1 173 ? 20.645 12.101 -26.145 1.00 84.00 173 VAL A N 1
ATOM 1293 C CA . VAL A 1 173 ? 20.861 10.863 -26.900 1.00 84.00 173 VAL A CA 1
ATOM 1294 C C . VAL A 1 173 ? 19.789 9.842 -26.508 1.00 84.00 173 VAL A C 1
ATOM 1296 O O . VAL A 1 173 ? 19.662 9.547 -25.317 1.00 84.00 173 VAL A O 1
ATOM 1299 N N . PRO A 1 174 ? 19.012 9.304 -27.466 1.00 87.56 174 PRO A N 1
ATOM 1300 C CA . PRO A 1 174 ? 18.056 8.236 -27.194 1.00 87.56 174 PRO A CA 1
ATOM 1301 C C . PRO A 1 174 ? 18.736 6.968 -26.668 1.00 87.56 174 PRO A C 1
ATOM 1303 O O . PRO A 1 174 ? 19.788 6.561 -27.168 1.00 87.56 174 PRO A O 1
ATOM 1306 N N . CYS A 1 175 ? 18.104 6.332 -25.685 1.00 88.62 175 CYS A N 1
ATOM 1307 C CA . CYS A 1 175 ? 18.444 4.996 -25.220 1.00 88.62 175 CYS A CA 1
ATOM 1308 C C . CYS A 1 175 ? 17.384 4.017 -25.731 1.00 88.62 175 CYS A C 1
ATOM 1310 O O . CYS A 1 175 ? 16.207 4.126 -25.381 1.00 88.62 175 CYS A O 1
ATOM 1312 N N . ASN A 1 176 ? 17.790 3.071 -26.573 1.00 90.62 176 ASN A N 1
ATOM 1313 C CA . ASN A 1 176 ? 16.890 2.072 -27.132 1.00 90.62 176 ASN A CA 1
ATOM 1314 C C . ASN A 1 176 ? 16.596 1.013 -26.073 1.00 90.62 176 ASN A C 1
ATOM 1316 O O . ASN A 1 176 ? 17.476 0.228 -25.728 1.00 90.62 176 ASN A O 1
ATOM 1320 N N . ILE A 1 177 ? 15.372 1.008 -25.552 1.00 92.38 177 ILE A N 1
ATOM 1321 C CA . ILE A 1 177 ? 14.941 0.086 -24.498 1.00 92.38 177 ILE A CA 1
ATOM 1322 C C . ILE A 1 177 ? 14.932 -1.348 -25.037 1.00 92.38 177 ILE A C 1
ATOM 1324 O O . ILE A 1 177 ? 14.223 -1.646 -26.000 1.00 92.38 177 ILE A O 1
ATOM 1328 N N . SER A 1 178 ? 15.706 -2.232 -24.409 1.00 90.81 178 SER A N 1
ATOM 1329 C CA . SER A 1 178 ? 15.723 -3.667 -24.705 1.00 90.81 178 SER A CA 1
ATOM 1330 C C . SER A 1 178 ? 14.703 -4.421 -23.861 1.00 90.81 178 SER A C 1
ATOM 1332 O O . SER A 1 178 ? 13.986 -5.272 -24.389 1.00 90.81 178 SER A O 1
ATOM 1334 N N . SER A 1 179 ? 14.604 -4.101 -22.570 1.00 90.69 179 SER A N 1
ATOM 1335 C CA . SER A 1 179 ? 13.687 -4.761 -21.643 1.00 90.69 179 SER A CA 1
ATOM 1336 C C . SER A 1 179 ? 13.223 -3.807 -20.539 1.00 90.69 179 SER A C 1
ATOM 1338 O O . SER A 1 179 ? 13.932 -2.879 -20.151 1.00 90.69 179 SER A O 1
ATOM 1340 N N . ILE A 1 180 ? 12.003 -4.026 -20.047 1.00 90.00 180 ILE A N 1
ATOM 1341 C CA . ILE A 1 180 ? 11.467 -3.379 -18.848 1.00 90.00 180 ILE A CA 1
ATOM 1342 C C . ILE A 1 180 ? 10.948 -4.497 -17.950 1.00 90.00 180 ILE A C 1
ATOM 1344 O O . ILE A 1 180 ? 10.117 -5.302 -18.374 1.00 90.00 180 ILE A O 1
ATOM 1348 N N . SER A 1 181 ? 11.452 -4.546 -16.725 1.00 88.00 181 SER A N 1
ATOM 1349 C CA . SER A 1 181 ? 10.911 -5.337 -15.628 1.00 88.00 181 SER A CA 1
ATOM 1350 C C . SER A 1 181 ? 10.312 -4.407 -14.577 1.00 88.00 181 SER A C 1
ATOM 1352 O O . SER A 1 181 ? 10.313 -3.193 -14.723 1.00 88.00 181 SER A O 1
ATOM 1354 N N . GLU A 1 182 ? 9.814 -4.977 -13.488 1.00 83.69 182 GLU A N 1
ATOM 1355 C CA . GLU A 1 182 ? 9.250 -4.253 -12.350 1.00 83.69 182 GLU A CA 1
ATOM 1356 C C . GLU A 1 182 ? 10.254 -3.342 -11.627 1.00 83.69 182 GLU A C 1
ATOM 1358 O O . GLU A 1 182 ? 9.866 -2.329 -11.031 1.00 83.69 182 GLU A O 1
ATOM 1363 N N . THR A 1 183 ? 11.535 -3.718 -11.681 1.00 87.88 183 THR A N 1
ATOM 1364 C CA . THR A 1 183 ? 12.625 -3.088 -10.928 1.00 87.88 183 THR A CA 1
ATOM 1365 C C . THR A 1 183 ? 13.817 -2.684 -11.785 1.00 87.88 183 THR A C 1
ATOM 1367 O O . THR A 1 183 ? 14.732 -2.033 -11.289 1.00 87.88 183 THR A O 1
ATOM 1370 N N . THR A 1 184 ? 13.841 -3.068 -13.060 1.00 90.88 184 THR A N 1
ATOM 1371 C CA . THR A 1 184 ? 14.954 -2.782 -13.969 1.00 90.88 184 THR A CA 1
ATOM 1372 C C . THR A 1 184 ? 14.450 -2.328 -15.330 1.00 90.88 184 THR A C 1
ATOM 1374 O O . THR A 1 184 ? 13.447 -2.829 -15.833 1.00 90.88 184 THR A O 1
ATOM 1377 N N . ILE A 1 185 ? 15.159 -1.392 -15.949 1.00 92.62 185 ILE A N 1
ATOM 1378 C CA . ILE A 1 185 ? 15.020 -1.078 -17.371 1.00 92.62 185 ILE A CA 1
ATOM 1379 C C . ILE A 1 185 ? 16.391 -1.228 -18.004 1.00 92.62 185 ILE A C 1
ATOM 1381 O O . ILE A 1 185 ? 17.334 -0.560 -17.589 1.00 92.62 185 ILE A O 1
ATOM 1385 N N . GLU A 1 186 ? 16.503 -2.075 -19.014 1.00 92.75 186 GLU A N 1
ATOM 1386 C CA . GLU A 1 186 ? 17.719 -2.189 -19.809 1.00 92.75 186 GLU A CA 1
ATOM 1387 C C . GLU A 1 186 ? 17.543 -1.401 -21.101 1.00 92.75 186 GLU A C 1
ATOM 1389 O O . GLU A 1 186 ? 16.516 -1.498 -21.785 1.00 92.75 186 GLU A O 1
ATOM 1394 N N . CYS A 1 187 ? 18.541 -0.600 -21.452 1.00 91.75 187 CYS A N 1
ATOM 1395 C CA . CYS A 1 187 ? 18.540 0.133 -22.705 1.00 91.75 187 CYS A CA 1
ATOM 1396 C C . CYS A 1 187 ? 19.952 0.280 -23.274 1.00 91.75 187 CYS A C 1
ATOM 1398 O O . CYS A 1 187 ? 20.940 0.250 -22.548 1.00 91.75 187 CYS A O 1
ATOM 1400 N N . VAL A 1 188 ? 20.060 0.435 -24.592 1.00 90.25 188 VAL A N 1
ATOM 1401 C CA . VAL A 1 188 ? 21.336 0.611 -25.296 1.00 90.25 188 VAL A CA 1
ATOM 1402 C C . VAL A 1 188 ? 21.451 2.044 -25.785 1.00 90.25 188 VAL A C 1
ATOM 1404 O O . VAL A 1 188 ? 20.573 2.539 -26.497 1.00 90.25 188 VAL A O 1
ATOM 1407 N N . ILE A 1 189 ? 22.548 2.717 -25.442 1.00 86.00 189 ILE A N 1
ATOM 1408 C CA . ILE A 1 189 ? 22.814 4.068 -25.945 1.00 86.00 189 ILE A CA 1
ATOM 1409 C C . ILE A 1 189 ? 23.170 3.982 -27.414 1.00 86.00 189 ILE A C 1
ATOM 1411 O O . ILE A 1 189 ? 24.155 3.343 -27.782 1.00 86.00 189 ILE A O 1
ATOM 1415 N N . VAL A 1 190 ? 22.430 4.694 -28.257 1.00 78.31 190 VAL A N 1
ATOM 1416 C CA . VAL A 1 190 ? 22.795 4.798 -29.668 1.00 78.31 190 VAL A CA 1
ATOM 1417 C C . VAL A 1 190 ? 24.107 5.591 -29.785 1.00 78.31 190 VAL A C 1
ATOM 1419 O O . VAL A 1 190 ? 24.173 6.721 -29.291 1.00 78.31 190 VAL A O 1
ATOM 1422 N N . PRO A 1 191 ? 25.162 5.046 -30.423 1.00 69.94 191 PRO A N 1
ATOM 1423 C CA . PRO A 1 191 ? 26.400 5.782 -30.6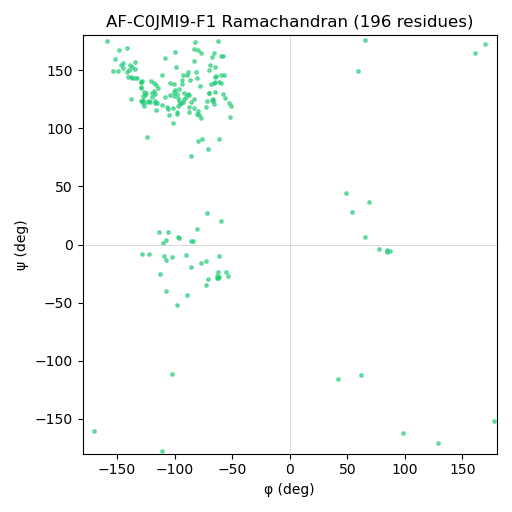43 1.00 69.94 191 PRO A CA 1
ATOM 1424 C C . PRO A 1 191 ? 26.124 7.090 -31.385 1.00 69.94 191 PRO A C 1
ATOM 1426 O O . PRO A 1 191 ? 25.522 7.097 -32.461 1.00 69.94 191 PRO A O 1
ATOM 1429 N N . ASN A 1 192 ? 26.579 8.213 -30.832 1.00 64.06 192 ASN A N 1
ATOM 1430 C CA . ASN A 1 192 ? 26.495 9.487 -31.530 1.00 64.06 192 ASN A CA 1
ATOM 1431 C C . ASN A 1 192 ? 27.634 9.565 -32.556 1.00 64.06 192 ASN A C 1
ATOM 1433 O O . ASN A 1 192 ? 28.728 10.035 -32.260 1.00 64.06 192 ASN A O 1
ATOM 1437 N N . LEU A 1 193 ? 27.381 9.084 -33.776 1.00 56.53 193 LEU A N 1
ATOM 1438 C CA . LEU A 1 193 ? 28.376 9.031 -34.857 1.00 56.53 193 LEU A CA 1
ATOM 1439 C C . LEU A 1 193 ? 28.910 10.416 -35.281 1.00 56.53 193 LEU A C 1
ATOM 1441 O O . LEU A 1 193 ? 29.892 10.486 -36.011 1.00 56.53 193 LEU A O 1
ATOM 1445 N N . ARG A 1 194 ? 28.315 11.529 -34.817 1.00 53.78 194 ARG A N 1
ATOM 1446 C CA . ARG A 1 194 ? 28.802 12.890 -35.116 1.00 53.78 194 ARG A CA 1
ATOM 1447 C C . ARG A 1 194 ? 30.089 13.277 -34.377 1.00 53.78 194 ARG A C 1
ATOM 1449 O O . ARG A 1 194 ? 30.695 14.268 -34.761 1.00 53.78 194 ARG A O 1
ATOM 1456 N N . SER A 1 195 ? 30.509 12.533 -33.349 1.00 48.06 195 SER A N 1
ATOM 1457 C CA . SER A 1 195 ? 31.795 12.757 -32.663 1.00 48.06 195 SER A CA 1
ATOM 1458 C C . SER A 1 195 ? 32.930 11.859 -33.170 1.00 48.06 195 SER A C 1
ATOM 1460 O O . SER A 1 195 ? 33.998 11.851 -32.569 1.00 48.06 195 SER A O 1
ATOM 1462 N N . LEU A 1 196 ? 32.694 11.075 -34.230 1.00 46.31 196 LEU A N 1
ATOM 1463 C CA . LEU A 1 196 ? 33.692 10.201 -34.864 1.00 46.31 196 LEU A CA 1
ATOM 1464 C C . LEU A 1 196 ? 34.200 10.755 -36.206 1.00 46.31 196 LEU A C 1
ATOM 1466 O O . LEU A 1 196 ? 34.883 10.044 -36.938 1.00 46.31 196 LEU A O 1
ATOM 1470 N N . SER A 1 197 ? 33.874 12.007 -36.535 1.00 38.31 197 SER A N 1
ATOM 1471 C CA . SER A 1 197 ? 34.514 12.704 -37.651 1.00 38.31 197 SER A CA 1
ATOM 1472 C C . SER A 1 197 ? 35.952 13.067 -37.239 1.00 38.31 197 SER A C 1
ATOM 1474 O O . SER A 1 197 ? 36.090 13.773 -36.237 1.00 38.31 197 SER A O 1
ATOM 1476 N N . PRO A 1 198 ? 36.990 12.563 -37.935 1.00 49.81 198 PRO A N 1
ATOM 1477 C CA . PRO A 1 198 ? 38.386 12.899 -37.653 1.00 49.81 198 PRO A CA 1
ATOM 1478 C C . PRO A 1 198 ? 38.704 14.376 -37.915 1.00 49.81 198 PRO A C 1
ATOM 1480 O O . PRO A 1 198 ? 37.986 15.010 -38.726 1.00 49.81 198 PRO A O 1
#

InterPro domains:
  IPR002909 IPT domain [PF01833] (135-191)
  IPR013783 Immunoglobulin-like fold [G3DSA:2.60.40.10] (118-196)
  IPR014756 Immunoglobulin E-set [SSF81296] (133-192)
  IPR052014 Dictyostelium Tiger [PTHR31341] (7-191)